Protein AF-A0A3Q8SUZ7-F1 (afdb_monomer_lite)

Radius of gyration: 33.64 Å; chains: 1; bounding box: 54×44×110 Å

Sequence (302 aa):
MNVSRQAVSKWESDQSIPDIEKIVDLSELFGVTTDYLLKNGTPSFNTNAKQDSEKREVELPKLTDDQINDYLSVTAKAAKFKSVGLTLGGIGLALFFAIMGFYEAIHYTIFPSTAIITTLITWAISVGFFIYGFLLTRDFYQIKRKQFTLTNEQLKQIQNKQKNFHDKNNKRIIAGVVLCILAIIPPLAVIALFTIPFFEVEALALFILLFSIALYQFAIYKLQKATYTTLIQEQRLLSKKDQQLFINISIIYWFIIFTCWFIIVTYLYSTWLYKLTLPIILFGFIIYLIFTWFYIQKKAQK

Organism: Lactobacillus helveticus (NCBI:txid1587)

Secondary structure (DSSP, 8-state):
----HHHHHHHHTTS----HHHHHHHHHHHT--HHHHHTTT------TT----S-----PPBPPHHHHHHHHHHHHHHHHHHHHHHHHHHHHHHHHHHHHHHHHHTT--S-HHHHHHHHHHHHHHHHHHHHHHHHHTSTTHHHHTT--B--HHHHHHHHHHHHHHHHHHHHHHHHHHHHHHHHTHHHHHHHHH-S-GGGHHHHHHHHHHHHHHHHHHHHHHHHHHHHHHHHTTPPPSS-HHHHHHHHHHHHHHHHHHHHHHHHHHHHS--HHHHHTHHHHHHHHHHHHHHHHHHHHHHHHT-

Structure (mmCIF, N/CA/C/O backbone):
data_AF-A0A3Q8SUZ7-F1
#
_entry.id   AF-A0A3Q8SUZ7-F1
#
loop_
_atom_site.group_PDB
_atom_site.id
_atom_site.type_symbol
_atom_site.label_atom_id
_atom_site.label_alt_id
_atom_site.label_comp_id
_atom_site.label_asym_id
_atom_site.label_entity_id
_atom_site.label_seq_id
_atom_site.pdbx_PDB_ins_code
_atom_site.Cartn_x
_atom_site.Cartn_y
_atom_site.Cartn_z
_atom_site.occupancy
_atom_site.B_iso_or_equiv
_atom_site.auth_seq_id
_atom_site.auth_comp_id
_atom_site.auth_asym_id
_atom_site.auth_atom_id
_atom_site.pdbx_PDB_model_num
ATOM 1 N N . MET A 1 1 ? 26.555 -14.279 70.409 1.00 62.84 1 MET A N 1
ATOM 2 C CA . MET A 1 1 ? 25.387 -14.762 71.180 1.00 62.84 1 MET A CA 1
ATOM 3 C C . MET A 1 1 ? 25.845 -15.639 72.343 1.00 62.84 1 MET A C 1
ATOM 5 O O . MET A 1 1 ? 26.230 -16.777 72.119 1.00 62.84 1 MET A O 1
ATOM 9 N N . ASN A 1 2 ? 25.884 -15.112 73.571 1.00 71.88 2 ASN A N 1
ATOM 10 C CA . ASN A 1 2 ? 26.338 -15.838 74.769 1.00 71.88 2 ASN A CA 1
ATOM 11 C C . ASN A 1 2 ? 25.236 -16.793 75.289 1.00 71.88 2 ASN A C 1
ATOM 13 O O . ASN A 1 2 ? 24.575 -16.499 76.281 1.00 71.88 2 ASN A O 1
ATOM 17 N N . VAL A 1 3 ? 24.967 -17.881 74.558 1.00 81.31 3 VAL A N 1
ATOM 18 C CA . VAL A 1 3 ? 23.890 -18.853 74.843 1.00 81.31 3 VAL A CA 1
ATOM 19 C C . VAL A 1 3 ? 24.456 -20.269 74.967 1.00 81.31 3 VAL A C 1
ATOM 21 O O . VAL A 1 3 ? 25.389 -20.637 74.252 1.00 81.31 3 VAL A O 1
ATOM 24 N N . SER A 1 4 ? 23.924 -21.078 75.890 1.00 85.81 4 SER A N 1
ATOM 25 C CA . SER A 1 4 ? 24.398 -22.453 76.090 1.00 85.81 4 SER A CA 1
ATOM 26 C C . SER A 1 4 ? 23.881 -23.384 74.987 1.00 85.81 4 SER A C 1
ATOM 28 O O . SER A 1 4 ? 22.774 -23.212 74.476 1.00 85.81 4 SER A O 1
ATOM 30 N N . ARG A 1 5 ? 24.649 -24.429 74.643 1.00 81.81 5 ARG A N 1
ATOM 31 C CA . ARG A 1 5 ? 24.232 -25.430 73.636 1.00 81.81 5 ARG A CA 1
ATOM 32 C C . ARG A 1 5 ? 22.911 -26.121 73.993 1.00 81.81 5 ARG A C 1
ATOM 34 O O . ARG A 1 5 ? 22.143 -26.477 73.109 1.00 81.81 5 ARG A O 1
ATOM 41 N N . GLN A 1 6 ? 22.637 -26.276 75.288 1.00 81.00 6 GLN A N 1
ATOM 42 C CA . GLN A 1 6 ? 21.380 -26.842 75.781 1.00 81.00 6 GLN A CA 1
ATOM 43 C C . GLN A 1 6 ? 20.180 -25.931 75.486 1.00 81.00 6 GLN A C 1
ATOM 45 O O . GLN A 1 6 ? 19.109 -26.441 75.182 1.00 81.00 6 GLN A O 1
ATOM 50 N N . ALA A 1 7 ? 20.346 -24.604 75.543 1.00 82.50 7 ALA A N 1
ATOM 51 C CA . ALA A 1 7 ? 19.285 -23.657 75.201 1.00 82.50 7 ALA A CA 1
ATOM 52 C C . ALA A 1 7 ? 18.963 -23.691 73.699 1.00 82.50 7 ALA A C 1
ATOM 54 O O . ALA A 1 7 ? 17.799 -23.784 73.329 1.00 82.50 7 ALA A O 1
ATOM 55 N N . VAL A 1 8 ? 19.992 -23.730 72.845 1.00 82.31 8 VAL A N 1
ATOM 56 C CA . VAL A 1 8 ? 19.815 -23.844 71.386 1.00 82.31 8 VAL A CA 1
ATOM 57 C C . VAL A 1 8 ? 19.110 -25.152 71.013 1.00 82.31 8 VAL A C 1
ATOM 59 O O . VAL A 1 8 ? 18.157 -25.129 70.246 1.00 82.31 8 VAL A O 1
ATOM 62 N N . SER A 1 9 ? 19.486 -26.277 71.631 1.00 85.31 9 SER A N 1
ATOM 63 C CA . SER A 1 9 ? 18.830 -27.570 71.380 1.00 85.31 9 SER A CA 1
ATOM 64 C C . SER A 1 9 ? 17.341 -27.574 71.766 1.00 85.31 9 SER A C 1
ATOM 66 O O . SER A 1 9 ? 16.532 -28.230 71.110 1.00 85.31 9 SER A O 1
ATOM 68 N N . LYS A 1 10 ? 16.946 -26.805 72.791 1.00 86.06 10 LYS A N 1
ATOM 69 C CA . LYS A 1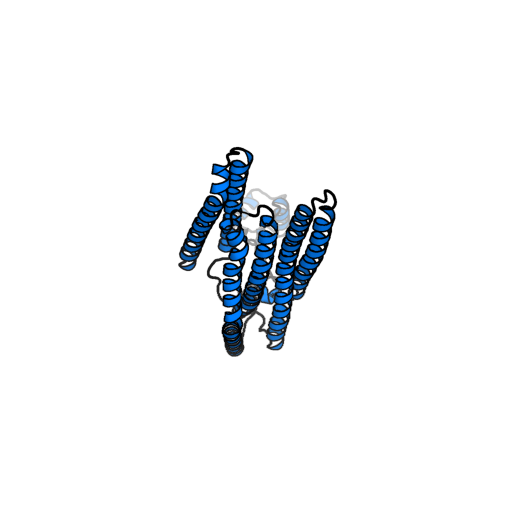 10 ? 15.530 -26.617 73.150 1.00 86.06 10 LYS A CA 1
ATOM 70 C C . LYS A 1 10 ? 14.775 -25.721 72.167 1.00 86.06 10 LYS A C 1
ATOM 72 O O . LYS A 1 10 ? 13.573 -25.905 72.013 1.00 86.06 10 LYS A O 1
ATOM 77 N N . TRP A 1 11 ? 15.452 -24.768 71.525 1.00 88.94 11 TRP A N 1
ATOM 78 C CA . TRP A 1 11 ? 14.868 -23.948 70.456 1.00 88.94 11 TRP A CA 1
ATOM 79 C C . TRP A 1 11 ? 14.671 -24.756 69.174 1.00 88.94 11 TRP A C 1
ATOM 81 O O . TRP A 1 11 ? 13.633 -24.646 68.541 1.00 88.94 11 TRP A O 1
ATOM 91 N N . GLU A 1 12 ? 15.625 -25.623 68.830 1.00 80.19 12 GLU A N 1
ATOM 92 C CA . GLU A 1 12 ? 15.527 -26.505 67.656 1.00 80.19 12 GLU A CA 1
ATOM 93 C C . GLU A 1 12 ? 14.447 -27.588 67.793 1.00 80.19 12 GLU A C 1
ATOM 95 O O . GLU A 1 12 ? 13.981 -28.124 66.793 1.00 80.19 12 GLU A O 1
ATOM 100 N N . SER A 1 13 ? 14.062 -27.931 69.025 1.00 83.19 13 SER A N 1
ATOM 101 C CA . SER A 1 13 ? 13.055 -28.958 69.324 1.00 83.19 13 SER A CA 1
ATOM 102 C C . SER A 1 13 ? 11.684 -28.388 69.709 1.00 83.19 13 SER A C 1
ATOM 104 O O . SER A 1 13 ? 10.862 -29.121 70.257 1.00 83.19 13 SER A O 1
ATOM 106 N N . ASP A 1 14 ? 11.447 -27.093 69.462 1.00 80.38 14 ASP A N 1
ATOM 107 C CA . ASP A 1 14 ? 10.214 -26.355 69.796 1.00 80.38 14 ASP A CA 1
ATOM 108 C C . ASP A 1 14 ? 9.803 -26.421 71.284 1.00 80.38 14 ASP A C 1
ATOM 110 O O . ASP A 1 14 ? 8.667 -26.128 71.657 1.00 80.38 14 ASP A O 1
ATOM 114 N N . GLN A 1 15 ? 10.729 -26.783 72.177 1.00 77.44 15 GLN A N 1
ATOM 115 C CA . GLN A 1 15 ? 10.464 -26.893 73.616 1.00 77.44 15 GLN A CA 1
ATOM 116 C C . GLN A 1 15 ? 10.494 -25.537 74.329 1.00 77.44 15 GLN A C 1
ATOM 118 O O . GLN A 1 15 ? 10.005 -25.409 75.452 1.00 77.44 15 GLN A O 1
ATOM 123 N N . SER A 1 16 ? 11.108 -24.526 73.714 1.00 83.56 16 SER A N 1
ATOM 124 C CA . SER A 1 16 ? 11.141 -23.152 74.219 1.00 83.56 16 SER A CA 1
ATOM 125 C C . SER A 1 16 ? 11.414 -22.170 73.084 1.00 83.56 16 SER A C 1
ATOM 127 O O . SER A 1 16 ? 12.027 -22.544 72.088 1.00 83.56 16 SER A O 1
ATOM 129 N N . ILE A 1 17 ? 11.002 -20.915 73.256 1.00 81.31 17 ILE A N 1
ATOM 130 C CA . ILE A 1 17 ? 11.200 -19.842 72.275 1.00 81.31 17 ILE A CA 1
ATOM 131 C C . ILE A 1 17 ? 12.310 -18.906 72.792 1.00 81.31 17 ILE A C 1
ATOM 133 O O . ILE A 1 17 ? 12.340 -18.638 73.996 1.00 81.31 17 ILE A O 1
ATOM 137 N N . PRO A 1 18 ? 13.236 -18.427 71.938 1.00 84.94 18 PRO A N 1
ATOM 138 C CA . PRO A 1 18 ? 14.248 -17.452 72.338 1.00 84.94 18 PRO A CA 1
ATOM 139 C C . PRO A 1 18 ? 13.628 -16.118 72.779 1.00 84.94 18 PRO A C 1
ATOM 141 O O . PRO A 1 18 ? 12.605 -15.696 72.244 1.00 84.94 18 PRO A O 1
ATOM 144 N N . ASP A 1 19 ? 14.292 -15.406 73.691 1.00 86.75 19 ASP A N 1
ATOM 145 C CA . ASP A 1 19 ? 13.901 -14.039 74.054 1.00 86.75 19 ASP A CA 1
ATOM 146 C C . ASP A 1 19 ? 14.081 -13.067 72.882 1.00 86.75 19 ASP A C 1
ATOM 148 O O . ASP A 1 19 ? 14.912 -13.284 71.998 1.00 86.75 19 ASP A O 1
ATOM 152 N N . ILE A 1 20 ? 13.354 -11.947 72.903 1.00 84.44 20 ILE A N 1
ATOM 153 C CA . ILE A 1 20 ? 13.301 -11.004 71.777 1.00 84.44 20 ILE A CA 1
ATOM 154 C C . ILE A 1 20 ? 14.681 -10.474 71.361 1.00 84.44 20 ILE A C 1
ATOM 156 O O . ILE A 1 20 ? 14.967 -10.391 70.169 1.00 84.44 20 ILE A O 1
ATOM 160 N N . GLU A 1 21 ? 15.575 -10.219 72.320 1.00 84.75 21 GLU A N 1
ATOM 161 C CA . GLU A 1 21 ? 16.964 -9.820 72.051 1.00 84.75 21 GLU A CA 1
ATOM 162 C C . GLU A 1 21 ? 17.732 -10.912 71.291 1.00 84.75 21 GLU A C 1
ATOM 164 O O . GLU A 1 21 ? 18.501 -10.621 70.380 1.00 84.75 21 GLU A O 1
ATOM 169 N N . LYS A 1 22 ? 17.482 -12.190 71.606 1.00 87.44 22 LYS A N 1
ATOM 170 C CA . LYS A 1 22 ? 18.104 -13.333 70.921 1.00 87.44 22 LYS A CA 1
ATOM 171 C C . LYS A 1 22 ? 17.519 -13.566 69.537 1.00 87.44 22 LYS A C 1
ATOM 173 O O . LYS A 1 22 ? 18.254 -13.984 68.650 1.00 87.44 22 LYS A O 1
ATOM 178 N N . ILE A 1 23 ? 16.241 -13.261 69.322 1.00 86.31 23 ILE A N 1
ATOM 179 C CA . ILE A 1 23 ? 15.622 -13.310 67.989 1.00 86.31 23 ILE A CA 1
ATOM 180 C C . ILE A 1 23 ? 16.236 -12.235 67.078 1.00 86.31 23 ILE A C 1
ATOM 182 O O . ILE A 1 23 ? 16.503 -12.508 65.907 1.00 86.31 23 ILE A O 1
ATOM 186 N N . VAL A 1 24 ? 16.520 -11.041 67.610 1.00 85.25 24 VAL A N 1
ATOM 187 C CA . VAL A 1 24 ? 17.231 -9.987 66.867 1.00 85.25 24 VAL A CA 1
ATOM 188 C C . VAL A 1 24 ? 18.666 -10.420 66.553 1.00 85.25 24 VAL A C 1
ATOM 190 O O . VAL A 1 24 ? 19.040 -10.407 65.379 1.00 85.25 24 VAL A O 1
ATOM 193 N N . ASP A 1 25 ? 19.419 -10.919 67.542 1.00 87.38 25 ASP A N 1
ATOM 194 C CA . ASP A 1 25 ? 20.784 -11.431 67.331 1.00 87.38 25 ASP A CA 1
ATOM 195 C C . ASP A 1 25 ? 20.830 -12.548 66.259 1.00 87.38 25 ASP A C 1
ATOM 197 O O . ASP A 1 25 ? 21.745 -12.605 65.433 1.00 87.38 25 ASP A O 1
ATOM 201 N N . LEU A 1 26 ? 19.840 -13.451 66.256 1.00 85.75 26 LEU A N 1
ATOM 202 C CA . LEU A 1 26 ? 19.703 -14.517 65.257 1.00 85.75 26 LEU A CA 1
ATOM 203 C C . LEU A 1 26 ? 19.401 -13.951 63.864 1.00 85.75 26 LEU A C 1
ATOM 205 O O . LEU A 1 26 ? 19.940 -14.446 62.874 1.00 85.75 26 LEU A O 1
ATOM 209 N N . SER A 1 27 ? 18.565 -12.913 63.775 1.00 85.50 27 SER A N 1
ATOM 210 C CA . SER A 1 27 ? 18.211 -12.278 62.500 1.00 85.50 27 SER A CA 1
ATOM 211 C C . SER A 1 27 ? 19.429 -11.634 61.831 1.00 85.50 27 SER A C 1
ATOM 213 O O . SER A 1 27 ? 19.644 -11.820 60.632 1.00 85.50 27 SER A O 1
ATOM 215 N N . GLU A 1 28 ? 20.297 -10.995 62.621 1.00 84.56 28 GLU A N 1
ATOM 216 C CA . GLU A 1 28 ? 21.556 -10.422 62.140 1.00 84.56 28 GLU A CA 1
ATOM 217 C C . GLU A 1 28 ? 22.584 -11.498 61.777 1.00 84.56 28 GLU A C 1
ATOM 219 O O . GLU A 1 28 ? 23.222 -11.397 60.729 1.00 84.56 28 GLU A O 1
ATOM 224 N N . LEU A 1 29 ? 22.715 -12.561 62.584 1.00 84.75 29 LEU A N 1
ATOM 225 C CA . LEU A 1 29 ? 23.665 -13.643 62.304 1.00 84.75 29 LEU A CA 1
ATOM 226 C C . LEU A 1 29 ? 23.349 -14.369 60.987 1.00 84.75 29 LEU A C 1
ATOM 228 O O . LEU A 1 29 ? 24.262 -14.69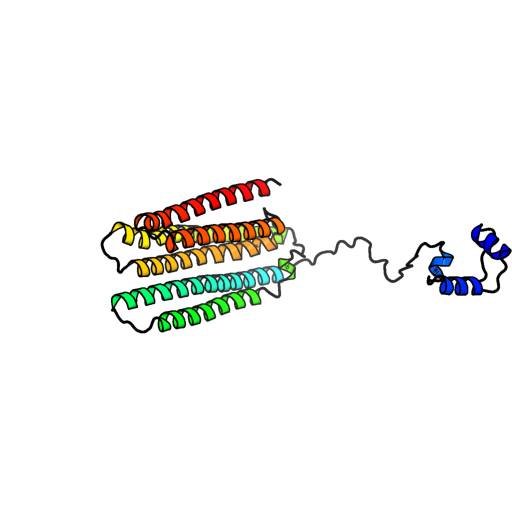3 60.229 1.00 84.75 29 LEU A O 1
ATOM 232 N N . PHE A 1 30 ? 22.070 -14.647 60.727 1.00 81.50 30 PHE A N 1
ATOM 233 C CA . PHE A 1 30 ? 21.632 -15.383 59.538 1.00 81.50 30 PHE A CA 1
ATOM 234 C C . PHE A 1 30 ? 21.279 -14.478 58.348 1.00 81.50 30 PHE A C 1
ATOM 236 O O . PHE A 1 30 ? 20.965 -14.989 57.273 1.00 81.50 30 PHE A O 1
ATOM 243 N N . GLY A 1 31 ? 21.339 -13.152 58.509 1.00 78.44 31 GLY A N 1
ATOM 244 C CA . GLY A 1 31 ? 21.043 -12.187 57.446 1.00 78.44 31 GLY A CA 1
ATOM 245 C C . GLY A 1 31 ? 19.586 -12.216 56.967 1.00 78.44 31 GLY A C 1
ATOM 246 O O . GLY A 1 31 ? 19.317 -11.952 55.795 1.00 78.44 31 GLY A O 1
ATOM 247 N N . VAL A 1 32 ? 18.646 -12.563 57.849 1.00 81.31 32 VAL A N 1
ATOM 248 C CA . VAL A 1 32 ? 17.204 -12.662 57.558 1.00 81.31 32 VAL A CA 1
ATOM 249 C C . VAL A 1 32 ? 16.418 -11.655 58.395 1.00 81.31 32 VAL A C 1
ATOM 251 O O . VAL A 1 32 ? 16.908 -11.155 59.400 1.00 81.31 32 VAL A O 1
ATOM 254 N N . THR A 1 33 ? 15.181 -11.334 58.009 1.00 83.38 33 THR A N 1
ATOM 255 C CA . THR A 1 33 ? 14.341 -10.429 58.808 1.00 83.38 33 THR A CA 1
ATOM 256 C C . THR A 1 33 ? 13.813 -11.127 60.063 1.00 83.38 33 THR A C 1
ATOM 258 O O . THR A 1 33 ? 13.542 -12.326 60.062 1.00 83.38 33 THR A O 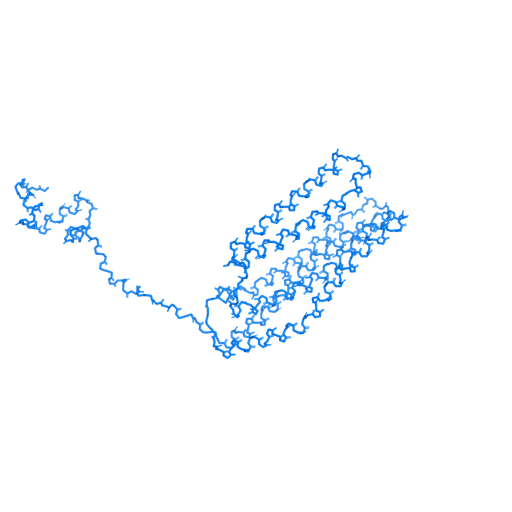1
ATOM 261 N N . THR A 1 34 ? 13.592 -10.381 61.145 1.00 82.44 34 THR A N 1
ATOM 262 C CA . THR A 1 34 ? 13.009 -10.920 62.388 1.00 82.44 34 THR A CA 1
ATOM 263 C C . THR A 1 34 ? 11.629 -11.555 62.146 1.00 82.44 34 THR A C 1
ATOM 265 O O . THR A 1 34 ? 11.303 -12.577 62.744 1.00 82.44 34 THR A O 1
ATOM 268 N N . ASP A 1 35 ? 10.845 -11.007 61.205 1.00 80.06 35 ASP A N 1
ATOM 269 C CA . ASP A 1 35 ? 9.546 -11.561 60.782 1.00 80.06 35 ASP A CA 1
ATOM 270 C C . ASP A 1 35 ? 9.674 -12.964 60.167 1.00 80.06 35 ASP A C 1
ATOM 272 O O . ASP A 1 35 ? 8.823 -13.819 60.398 1.00 80.06 35 ASP A O 1
ATOM 276 N N . TYR A 1 36 ? 10.765 -13.225 59.439 1.00 81.12 36 TYR A N 1
ATOM 277 C CA . TYR A 1 36 ? 11.057 -14.539 58.867 1.00 81.12 36 TYR A CA 1
ATOM 278 C C . TYR A 1 36 ? 11.316 -15.585 59.959 1.00 81.12 36 TYR A C 1
ATOM 280 O O . TYR A 1 36 ? 10.819 -16.706 59.863 1.00 81.12 36 TYR A O 1
ATOM 288 N N . LEU A 1 37 ? 12.042 -15.219 61.023 1.00 81.75 37 LEU A N 1
ATOM 289 C CA . LEU A 1 37 ? 12.301 -16.115 62.157 1.00 81.75 37 LEU A CA 1
ATOM 290 C C . LEU A 1 37 ? 11.032 -16.407 62.965 1.00 81.75 37 LEU A C 1
ATOM 292 O O . LEU A 1 37 ? 10.786 -17.551 63.329 1.00 81.75 37 LEU A O 1
ATOM 296 N N . LEU A 1 38 ? 10.199 -15.391 63.198 1.00 80.94 38 LEU A N 1
ATOM 297 C CA . LEU A 1 38 ? 8.958 -15.518 63.972 1.00 80.94 38 LEU A CA 1
ATOM 298 C C . LEU A 1 38 ? 7.856 -16.305 63.249 1.00 80.94 38 LEU A C 1
ATOM 300 O O . LEU A 1 38 ? 6.899 -16.746 63.882 1.00 80.94 38 LEU A O 1
ATOM 304 N N . LYS A 1 39 ? 7.968 -16.470 61.927 1.00 73.94 39 LYS A N 1
ATOM 305 C CA . LYS A 1 39 ? 6.977 -17.154 61.081 1.00 73.94 39 LYS A CA 1
ATOM 306 C C . LYS A 1 39 ? 7.522 -18.442 60.473 1.00 73.94 39 LYS A C 1
ATOM 308 O O . LYS A 1 39 ? 7.112 -18.835 59.380 1.00 73.94 39 LYS A O 1
ATOM 313 N N . ASN A 1 40 ? 8.448 -19.099 61.176 1.00 67.00 40 ASN A N 1
ATOM 314 C CA . ASN A 1 40 ? 9.037 -20.393 60.812 1.00 67.00 40 ASN A CA 1
ATOM 315 C C . ASN A 1 40 ? 9.590 -20.430 59.376 1.00 67.00 40 ASN A C 1
ATOM 317 O O . ASN A 1 40 ? 9.400 -21.398 58.643 1.00 67.00 40 ASN A O 1
ATOM 321 N N . GLY A 1 41 ? 10.231 -19.345 58.936 1.00 60.91 41 GLY A N 1
ATOM 322 C CA . GLY A 1 41 ? 10.802 -19.236 57.595 1.00 60.91 41 GLY A CA 1
ATOM 323 C C . GLY A 1 41 ? 9.782 -19.043 56.470 1.00 60.91 41 GLY A C 1
ATOM 324 O O . GLY A 1 41 ? 10.142 -19.114 55.296 1.00 60.91 41 GLY A O 1
ATOM 325 N N . THR A 1 42 ? 8.513 -18.772 56.790 1.00 54.28 42 THR A N 1
ATOM 326 C CA . THR A 1 42 ? 7.535 -18.329 55.791 1.00 54.28 42 THR A CA 1
ATOM 327 C C . THR A 1 42 ? 7.578 -16.801 55.692 1.00 54.28 42 THR A C 1
ATOM 329 O O . THR A 1 42 ? 7.224 -16.109 56.649 1.00 54.28 42 THR A O 1
ATOM 332 N N . PRO A 1 43 ? 8.040 -16.219 54.567 1.00 50.06 43 PRO A N 1
ATOM 333 C CA . PRO A 1 43 ? 8.045 -14.775 54.404 1.00 50.06 43 PRO A CA 1
ATOM 334 C C . PRO A 1 43 ? 6.601 -14.293 54.285 1.00 50.06 43 PRO A C 1
ATOM 336 O O . PRO A 1 43 ? 5.995 -14.352 53.215 1.00 50.06 43 PRO A O 1
ATOM 339 N N . SER A 1 44 ? 6.031 -13.794 55.379 1.00 48.97 44 SER A N 1
ATOM 340 C CA . SER A 1 44 ? 4.779 -13.063 55.286 1.00 48.97 44 SER A CA 1
ATOM 341 C C . SER A 1 44 ? 5.089 -11.624 54.891 1.00 48.97 44 SER A C 1
ATOM 343 O O . SER A 1 44 ? 5.371 -10.743 55.700 1.00 48.97 44 SER A O 1
ATOM 345 N N . PHE A 1 45 ? 5.002 -11.346 53.600 1.00 44.22 45 PHE A N 1
ATOM 346 C CA . PHE A 1 45 ? 4.668 -9.992 53.201 1.00 44.22 45 PHE A CA 1
ATOM 347 C C . PHE A 1 45 ? 3.207 -9.762 53.597 1.00 44.22 45 PHE A C 1
ATOM 349 O O . PHE A 1 45 ? 2.299 -9.962 52.788 1.00 44.22 45 PHE A O 1
ATOM 356 N N . ASN A 1 46 ? 2.972 -9.342 54.846 1.00 41.59 46 ASN A N 1
ATOM 357 C CA . ASN A 1 46 ? 1.734 -8.661 55.211 1.00 41.59 46 ASN A CA 1
ATOM 358 C C . ASN A 1 46 ? 1.716 -7.345 54.447 1.00 41.59 46 ASN A C 1
ATOM 360 O O . ASN A 1 46 ? 2.185 -6.296 54.887 1.00 41.59 46 ASN A O 1
ATOM 364 N N . THR A 1 47 ? 1.232 -7.452 53.221 1.00 37.19 47 THR A N 1
ATOM 365 C CA . THR A 1 47 ? 1.153 -6.344 52.311 1.00 37.19 47 THR A CA 1
ATOM 366 C C . THR A 1 47 ? -0.152 -5.621 52.590 1.00 37.19 47 THR A C 1
ATOM 368 O O . THR A 1 47 ? -1.116 -5.755 51.848 1.00 37.19 47 THR A O 1
ATOM 371 N N . ASN A 1 48 ? -0.125 -4.720 53.570 1.00 40.75 48 ASN A N 1
ATOM 372 C CA . ASN A 1 48 ? -1.059 -3.587 53.600 1.00 40.75 48 ASN A CA 1
ATOM 373 C C . ASN A 1 48 ? -0.765 -2.565 52.470 1.00 40.75 48 ASN A C 1
ATOM 375 O O . ASN A 1 48 ? -1.218 -1.431 52.504 1.00 40.75 48 ASN A O 1
ATOM 379 N N . ALA A 1 49 ? -0.023 -2.990 51.439 1.00 42.59 49 ALA A N 1
ATOM 380 C CA . ALA A 1 49 ? 0.146 -2.340 50.141 1.00 42.59 49 ALA A CA 1
ATOM 381 C C . ALA A 1 49 ? -0.134 -3.288 48.941 1.00 42.59 49 ALA A C 1
ATOM 383 O O . ALA A 1 49 ? 0.187 -2.941 47.808 1.00 42.59 49 ALA A O 1
ATOM 384 N N . LYS A 1 50 ? -0.688 -4.496 49.162 1.00 40.91 50 LYS A N 1
ATOM 385 C CA . LYS A 1 50 ? -1.128 -5.446 48.116 1.00 40.91 50 LYS A CA 1
ATOM 386 C C . LYS A 1 50 ? -2.253 -6.337 48.658 1.00 40.91 50 LYS A C 1
ATOM 388 O O . LYS A 1 50 ? -2.116 -7.549 48.767 1.00 40.91 50 LYS A O 1
ATOM 393 N N . GLN A 1 51 ? -3.389 -5.720 48.940 1.00 35.75 51 GLN A N 1
ATOM 394 C CA . GLN A 1 51 ? -4.689 -6.347 48.713 1.00 35.75 51 GLN A CA 1
ATOM 395 C C . GLN A 1 51 ? -5.403 -5.515 47.652 1.00 35.75 51 GLN A C 1
ATOM 397 O O . GLN A 1 51 ? -6.312 -4.752 47.930 1.00 35.75 51 GLN A O 1
ATOM 402 N N . ASP A 1 52 ? -4.890 -5.594 46.426 1.00 36.72 52 ASP A N 1
ATOM 403 C CA . ASP A 1 52 ? -5.555 -5.033 45.244 1.00 36.72 52 ASP A CA 1
ATOM 404 C C . ASP A 1 52 ? -5.298 -5.915 44.002 1.00 36.72 52 ASP A C 1
ATOM 406 O O . ASP A 1 52 ? -5.334 -5.476 42.849 1.00 36.72 52 ASP A O 1
ATOM 410 N N . SER A 1 53 ? -4.997 -7.189 44.275 1.00 39.66 53 SER A N 1
ATOM 411 C CA . SER A 1 53 ? -4.808 -8.273 43.315 1.00 39.66 53 SER A CA 1
ATOM 412 C C . SER A 1 53 ? -5.809 -9.398 43.583 1.00 39.66 53 SER A C 1
ATOM 414 O O . SER A 1 53 ? -5.465 -10.577 43.551 1.00 39.66 53 SER A O 1
ATOM 416 N N . GLU A 1 54 ? -7.065 -9.037 43.834 1.00 40.00 54 GLU A N 1
ATOM 417 C CA . GLU A 1 54 ? -8.134 -9.766 43.161 1.00 40.00 54 GLU A CA 1
ATOM 418 C C . GLU A 1 54 ? -7.994 -9.501 41.660 1.00 40.00 54 GLU A C 1
ATOM 420 O O . GLU A 1 54 ? -7.478 -8.461 41.239 1.00 40.00 54 GLU A O 1
ATOM 425 N N . LYS A 1 55 ? -8.435 -10.450 40.838 1.00 41.28 55 LYS A N 1
ATOM 426 C CA . LYS A 1 55 ? -8.683 -10.232 39.415 1.00 41.28 55 LYS A CA 1
ATOM 427 C C . LYS A 1 55 ? -9.670 -9.068 39.263 1.00 41.28 55 LYS A C 1
ATOM 429 O O . LYS A 1 55 ? -10.859 -9.288 39.077 1.00 41.28 55 LYS A O 1
ATOM 434 N N . ARG A 1 56 ? -9.187 -7.827 39.303 1.00 39.12 56 ARG A N 1
ATOM 435 C CA . ARG A 1 56 ? -9.858 -6.728 38.631 1.00 39.12 56 ARG A CA 1
ATOM 436 C C . ARG A 1 56 ? -9.786 -7.097 37.161 1.00 39.12 56 ARG A C 1
ATOM 438 O O . ARG A 1 56 ? -8.739 -6.949 36.530 1.00 39.12 56 ARG A O 1
ATOM 445 N N . GLU A 1 57 ? -10.874 -7.659 36.633 1.00 46.22 57 GLU A N 1
ATOM 446 C CA . GLU A 1 57 ? -11.213 -7.404 35.240 1.00 46.22 57 GLU A CA 1
ATOM 447 C C . GLU A 1 57 ? -11.044 -5.899 35.079 1.00 46.22 57 GLU A C 1
ATOM 449 O O . GLU A 1 57 ? -11.774 -5.111 35.674 1.00 46.22 57 GLU A O 1
ATOM 454 N N . VAL A 1 58 ? -9.965 -5.494 34.412 1.00 53.06 58 VAL A N 1
ATOM 455 C CA . VAL A 1 58 ? -9.764 -4.096 34.070 1.00 53.06 58 VAL A CA 1
ATOM 456 C C . VAL A 1 58 ? -10.927 -3.787 33.145 1.00 53.06 58 VAL A C 1
ATOM 458 O O . VAL A 1 58 ? -10.879 -4.171 31.975 1.00 53.06 58 VAL A O 1
ATOM 461 N N . GLU A 1 59 ? -11.998 -3.193 33.681 1.00 59.22 59 GLU A N 1
ATOM 462 C CA . GLU A 1 59 ? -13.121 -2.721 32.884 1.00 59.22 59 GLU A CA 1
ATOM 463 C C . GLU A 1 59 ? -12.536 -1.774 31.844 1.00 59.22 59 GLU A C 1
ATOM 465 O O . GLU A 1 59 ? -12.075 -0.669 32.138 1.00 59.22 59 GLU A O 1
ATOM 470 N N . LEU A 1 60 ? -12.439 -2.276 30.617 1.00 75.44 60 LEU A N 1
ATOM 471 C CA . LEU A 1 60 ? -11.841 -1.529 29.531 1.00 75.44 60 LEU A CA 1
ATOM 472 C C . LEU A 1 60 ? -12.707 -0.293 29.279 1.00 75.44 60 LEU A C 1
ATOM 474 O O . LEU A 1 60 ? -13.936 -0.423 29.227 1.00 75.44 60 LEU A O 1
ATOM 478 N N . PRO A 1 61 ? -12.093 0.882 29.057 1.00 81.31 61 PRO A N 1
ATOM 479 C CA . PRO A 1 61 ? -12.843 2.109 28.849 1.00 81.31 61 PRO A CA 1
ATOM 480 C C . PRO A 1 61 ? -13.821 1.935 27.681 1.00 81.31 61 PRO A C 1
ATOM 482 O O . PRO A 1 61 ? -13.451 1.448 26.604 1.00 81.31 61 PRO A O 1
ATOM 485 N N . LYS A 1 62 ? -15.083 2.308 27.909 1.00 83.25 62 LYS A N 1
ATOM 486 C CA . LYS A 1 62 ? -16.102 2.377 26.856 1.00 83.25 62 LYS A CA 1
ATOM 487 C C . LYS A 1 62 ? -15.790 3.571 25.964 1.00 83.25 62 LYS A C 1
ATOM 489 O O . LYS A 1 62 ? -15.571 4.670 26.467 1.00 83.25 62 LYS A O 1
ATOM 494 N N . LEU A 1 63 ? -15.766 3.358 24.651 1.00 87.00 63 LEU A N 1
ATOM 495 C CA . LEU A 1 63 ? -15.564 4.452 23.701 1.00 87.00 63 LEU A CA 1
ATOM 496 C C . LEU A 1 63 ? -16.851 5.259 23.520 1.00 87.00 63 LEU A C 1
ATOM 498 O O . LEU A 1 63 ? -17.917 4.694 23.266 1.00 87.00 63 LEU A O 1
ATOM 502 N N . THR A 1 64 ? -16.729 6.583 23.568 1.00 90.12 64 THR A N 1
ATOM 503 C CA . THR A 1 64 ? -17.810 7.502 23.184 1.00 90.12 64 THR A CA 1
ATOM 504 C C . THR A 1 64 ? -17.960 7.536 21.660 1.00 90.12 64 THR A C 1
ATOM 506 O O . THR A 1 64 ? -16.979 7.371 20.928 1.00 90.12 64 THR A O 1
ATOM 509 N N . ASP A 1 65 ? -19.167 7.808 21.159 1.00 90.81 65 ASP A N 1
ATOM 510 C CA . ASP A 1 65 ? -19.431 7.941 19.716 1.00 90.81 65 ASP A CA 1
ATOM 511 C C . ASP A 1 65 ? -18.537 8.992 19.042 1.00 90.81 65 ASP A C 1
ATOM 513 O O . ASP A 1 65 ? -18.065 8.780 17.919 1.00 90.81 65 ASP A O 1
ATOM 517 N N . ASP A 1 66 ? -18.220 10.076 19.750 1.00 90.75 66 ASP A N 1
ATOM 518 C CA . ASP A 1 66 ? -17.296 11.111 19.281 1.00 90.75 66 ASP A CA 1
ATOM 519 C C . ASP A 1 66 ? -15.882 10.563 19.067 1.00 90.75 66 ASP A C 1
ATOM 521 O O . ASP A 1 66 ? -15.285 10.798 18.019 1.00 90.75 66 ASP A O 1
ATOM 525 N N . GLN A 1 67 ? -15.369 9.748 19.994 1.00 90.69 67 GLN A N 1
ATOM 526 C CA . GLN A 1 67 ? -14.044 9.129 19.868 1.00 90.69 67 GLN A CA 1
ATOM 527 C C . GLN A 1 67 ? -13.987 8.138 18.698 1.00 90.69 67 GLN A C 1
ATOM 529 O O . GLN A 1 67 ? -12.972 8.043 18.004 1.00 90.69 67 GLN A O 1
ATOM 534 N N . ILE A 1 68 ? -15.079 7.405 18.453 1.00 92.06 68 ILE A N 1
ATOM 535 C CA . ILE A 1 68 ? -15.193 6.475 17.322 1.00 92.06 68 ILE A CA 1
ATOM 536 C C . ILE A 1 68 ? -15.180 7.249 16.001 1.00 92.06 68 ILE A C 1
ATOM 538 O O . ILE A 1 68 ? -14.441 6.893 15.079 1.00 92.06 68 ILE A O 1
ATOM 542 N N . ASN A 1 69 ? -15.994 8.300 15.891 1.00 93.56 69 ASN A N 1
ATOM 543 C CA . ASN A 1 69 ? -16.081 9.108 14.677 1.00 93.56 69 ASN A CA 1
ATOM 544 C C . ASN A 1 69 ? -14.780 9.880 14.412 1.00 93.56 69 ASN A C 1
ATOM 546 O O . ASN A 1 69 ? -14.325 9.918 13.264 1.00 93.56 69 ASN A O 1
ATOM 550 N N . ASP A 1 70 ? -14.143 10.413 15.454 1.00 93.94 70 ASP A N 1
ATOM 551 C CA . ASP A 1 70 ? -12.841 11.070 15.359 1.00 93.94 70 ASP A CA 1
ATOM 552 C C . ASP A 1 70 ? -11.775 10.088 14.851 1.00 93.94 70 ASP A C 1
ATOM 554 O O . ASP A 1 70 ? -11.155 10.317 13.807 1.00 93.94 70 ASP A O 1
ATOM 558 N N . TYR A 1 71 ? -11.677 8.901 15.462 1.00 93.38 71 TYR A N 1
ATOM 559 C CA . TYR A 1 71 ? -10.782 7.838 15.000 1.00 93.38 71 TYR A CA 1
ATOM 560 C C . TYR A 1 71 ? -11.027 7.447 13.534 1.00 93.38 71 TYR A C 1
ATOM 562 O O . TYR A 1 71 ? -10.076 7.334 12.750 1.00 93.38 71 TYR A O 1
ATOM 570 N N . LEU A 1 72 ? -12.287 7.253 13.128 1.00 93.56 72 LEU A N 1
ATOM 571 C CA . LEU A 1 72 ? -12.645 6.922 11.744 1.00 93.56 72 LEU A CA 1
ATOM 572 C C . LEU A 1 72 ? -12.201 8.021 10.766 1.00 93.56 72 LEU A C 1
ATOM 574 O O . LEU A 1 72 ? -11.642 7.715 9.709 1.00 93.56 72 LEU A O 1
ATOM 578 N N . SER A 1 73 ? -12.412 9.291 11.111 1.00 94.06 73 SER A N 1
ATOM 579 C CA . SER A 1 73 ? -12.077 10.424 10.244 1.00 94.06 73 SER A CA 1
ATOM 580 C C . SER A 1 73 ? -10.560 10.639 10.123 1.00 94.06 73 SER A C 1
ATOM 582 O O . SER A 1 73 ? -10.031 10.753 9.009 1.00 94.06 73 SER A O 1
ATOM 584 N N . VAL A 1 74 ? -9.832 10.592 11.245 1.00 94.88 74 VAL A N 1
ATOM 585 C CA . VAL A 1 74 ? -8.380 10.795 11.289 1.00 94.88 74 VAL A CA 1
ATOM 586 C C . VAL A 1 74 ? -7.654 9.645 10.605 1.00 94.88 74 VAL A C 1
ATOM 588 O O . VAL A 1 74 ? -6.745 9.872 9.802 1.00 94.88 74 VAL A O 1
ATOM 591 N N . THR A 1 75 ? -8.071 8.398 10.840 1.00 92.94 75 THR A N 1
ATOM 592 C CA . THR A 1 75 ? -7.465 7.246 10.156 1.00 92.94 75 THR A CA 1
ATOM 593 C C . THR A 1 75 ? -7.786 7.214 8.666 1.00 92.94 75 THR A C 1
ATOM 595 O O . THR A 1 75 ? -6.920 6.830 7.880 1.00 92.94 75 THR A O 1
ATOM 598 N N . ALA A 1 76 ? -8.968 7.672 8.240 1.00 93.56 76 ALA A N 1
ATOM 599 C CA . ALA A 1 76 ? -9.281 7.822 6.823 1.00 93.56 76 ALA A CA 1
ATOM 600 C C . ALA A 1 76 ? -8.388 8.878 6.150 1.00 93.56 76 ALA A C 1
ATOM 602 O O . ALA A 1 76 ? -7.890 8.645 5.045 1.00 93.56 76 ALA A O 1
ATOM 603 N N . LYS A 1 77 ? -8.137 10.011 6.817 1.00 95.00 77 LYS A N 1
ATOM 604 C CA . LYS A 1 77 ? -7.199 11.046 6.352 1.00 95.00 77 LYS A CA 1
ATOM 605 C C . LYS A 1 77 ? -5.765 10.511 6.297 1.00 95.00 77 LYS A C 1
ATOM 607 O O . LYS A 1 77 ? -5.093 10.643 5.277 1.00 95.00 77 LYS A O 1
ATOM 612 N N . ALA A 1 78 ? -5.325 9.820 7.344 1.00 95.25 78 ALA A N 1
ATOM 613 C CA . ALA A 1 78 ? -4.020 9.171 7.396 1.00 95.25 78 ALA A CA 1
ATOM 614 C C . ALA A 1 78 ? -3.836 8.109 6.302 1.00 95.25 78 ALA A C 1
ATOM 616 O O . ALA A 1 78 ? -2.762 8.017 5.711 1.00 95.25 78 ALA A O 1
ATOM 617 N N . ALA A 1 79 ? -4.874 7.323 6.004 1.00 94.62 79 ALA A N 1
ATOM 618 C CA . ALA A 1 79 ? -4.850 6.329 4.937 1.00 94.62 79 ALA A CA 1
ATOM 619 C C . ALA A 1 79 ? -4.607 6.973 3.567 1.00 94.62 79 ALA A C 1
ATOM 621 O O . ALA A 1 79 ? -3.803 6.456 2.789 1.00 94.62 79 ALA A O 1
ATOM 622 N N . LYS A 1 80 ? -5.240 8.125 3.293 1.00 95.50 80 LYS A N 1
ATOM 623 C CA . LYS A 1 80 ? -4.989 8.898 2.069 1.00 95.50 80 LYS A CA 1
ATOM 624 C C . LYS A 1 80 ? -3.528 9.326 1.985 1.00 95.50 80 LYS A C 1
ATOM 626 O O . LYS A 1 80 ? -2.886 9.014 0.993 1.00 95.50 80 LYS A O 1
ATOM 631 N N . PHE A 1 81 ? -2.983 9.953 3.028 1.00 96.25 81 PHE A N 1
ATOM 632 C CA . PHE A 1 81 ? -1.588 10.411 3.020 1.00 96.25 81 PHE A CA 1
ATOM 633 C C . PHE A 1 81 ? -0.576 9.272 2.875 1.00 96.25 81 PHE A C 1
ATOM 635 O O . PHE A 1 81 ? 0.328 9.365 2.050 1.00 96.25 81 PHE A O 1
ATOM 642 N N . LYS A 1 82 ? -0.770 8.154 3.585 1.00 94.50 82 LYS A N 1
ATOM 643 C CA . LYS A 1 82 ? 0.081 6.961 3.430 1.00 94.50 82 LYS A CA 1
ATOM 644 C C . LYS A 1 82 ? 0.030 6.389 2.013 1.00 94.50 82 LYS A C 1
ATOM 646 O O . LYS A 1 82 ? 1.059 5.984 1.485 1.00 94.50 82 LYS A O 1
ATOM 651 N N . SER A 1 83 ? -1.154 6.366 1.401 1.00 94.56 83 SER A N 1
ATOM 652 C CA . SER A 1 83 ? -1.329 5.845 0.039 1.00 94.56 83 SER A CA 1
ATOM 653 C C . SER A 1 83 ? -0.750 6.792 -1.011 1.00 94.56 83 SER A C 1
ATOM 655 O O . SER A 1 83 ? -0.126 6.326 -1.954 1.00 94.56 83 SER A O 1
ATOM 657 N N . VAL A 1 84 ? -0.904 8.107 -0.824 1.00 96.50 84 VAL A N 1
ATOM 658 C CA . VAL A 1 84 ? -0.288 9.138 -1.676 1.00 96.50 84 VAL A CA 1
ATOM 659 C C . VAL A 1 84 ? 1.240 9.062 -1.601 1.00 96.50 84 VAL A C 1
ATOM 661 O O . VAL A 1 84 ? 1.897 9.073 -2.639 1.00 96.50 84 VAL A O 1
ATOM 664 N N . GLY A 1 85 ? 1.807 8.898 -0.401 1.00 95.38 85 GLY A N 1
ATOM 665 C CA . GLY A 1 85 ? 3.241 8.646 -0.233 1.00 95.38 85 GLY A CA 1
ATOM 666 C C . GLY A 1 85 ? 3.694 7.423 -1.035 1.00 95.38 85 GLY A C 1
ATOM 667 O O . GLY A 1 85 ? 4.550 7.537 -1.907 1.00 95.38 85 GLY A O 1
ATOM 668 N N . LEU A 1 86 ? 3.036 6.272 -0.849 1.00 93.75 86 LEU A N 1
ATOM 669 C CA . LEU A 1 86 ? 3.347 5.051 -1.606 1.00 93.75 86 LEU A CA 1
ATOM 670 C C . LEU A 1 86 ? 3.344 5.279 -3.130 1.00 93.75 86 LEU A C 1
ATOM 672 O O . LEU A 1 86 ? 4.265 4.841 -3.816 1.00 93.75 86 LEU A O 1
ATOM 676 N N . THR A 1 87 ? 2.347 5.995 -3.658 1.00 95.69 87 THR A N 1
ATOM 677 C CA . THR A 1 87 ? 2.265 6.288 -5.097 1.00 95.69 87 THR A CA 1
ATOM 678 C C . THR A 1 87 ? 3.343 7.232 -5.588 1.00 95.69 87 THR A C 1
ATOM 680 O O . THR A 1 87 ? 3.904 6.996 -6.650 1.00 95.69 87 THR A O 1
ATOM 683 N N . LEU A 1 88 ? 3.650 8.286 -4.828 1.00 96.12 88 LEU A N 1
ATOM 684 C CA . LEU A 1 88 ? 4.676 9.262 -5.194 1.00 96.12 88 LEU A CA 1
ATOM 685 C C . LEU A 1 88 ? 6.053 8.604 -5.258 1.00 96.12 88 LEU A C 1
ATOM 687 O O . LEU A 1 88 ? 6.826 8.913 -6.156 1.00 96.12 88 LEU A O 1
ATOM 691 N N . GLY A 1 89 ? 6.340 7.660 -4.355 1.00 95.00 89 GLY A N 1
ATOM 692 C CA . GLY A 1 89 ? 7.581 6.882 -4.409 1.00 95.00 89 GLY A CA 1
ATOM 693 C C . GLY A 1 89 ? 7.726 6.113 -5.726 1.00 95.00 89 GLY A C 1
ATOM 694 O O . GLY A 1 89 ? 8.774 6.180 -6.370 1.00 95.00 89 GLY A O 1
ATOM 695 N N . GLY A 1 90 ? 6.654 5.442 -6.157 1.00 95.19 90 GLY A N 1
ATOM 696 C CA . GLY A 1 90 ? 6.624 4.719 -7.427 1.00 95.19 90 GLY A CA 1
ATOM 697 C C . GLY A 1 90 ? 6.643 5.632 -8.660 1.00 95.19 90 GLY A C 1
ATOM 698 O O . GLY A 1 90 ? 7.367 5.352 -9.609 1.00 95.19 90 GLY A O 1
ATOM 699 N N . ILE A 1 91 ? 5.947 6.774 -8.624 1.00 96.06 91 ILE A N 1
ATOM 700 C CA . ILE A 1 91 ? 6.018 7.802 -9.678 1.00 96.06 91 ILE A CA 1
ATOM 701 C C . ILE A 1 91 ? 7.439 8.363 -9.795 1.00 96.06 91 ILE A C 1
ATOM 703 O O . ILE A 1 91 ? 7.928 8.528 -10.905 1.00 96.06 91 ILE A O 1
ATOM 707 N N . GLY A 1 92 ? 8.128 8.603 -8.676 1.00 95.81 92 GLY A N 1
ATOM 708 C CA . GLY A 1 92 ? 9.531 9.021 -8.686 1.00 95.81 92 GLY A CA 1
ATOM 709 C C . GLY A 1 92 ? 10.431 8.013 -9.403 1.00 95.81 92 GLY A C 1
ATOM 710 O O . GLY A 1 92 ? 11.266 8.405 -10.210 1.00 95.81 92 GLY A O 1
ATOM 711 N N . LEU A 1 93 ? 10.207 6.713 -9.181 1.00 95.19 93 LEU A N 1
ATOM 712 C CA . LEU A 1 93 ? 10.935 5.658 -9.887 1.00 95.19 93 LEU A CA 1
ATOM 713 C C . LEU A 1 93 ? 10.572 5.596 -11.381 1.00 95.19 93 LEU A C 1
ATOM 715 O O . LEU A 1 93 ? 11.451 5.408 -12.214 1.00 95.19 93 LEU A O 1
ATOM 719 N N . ALA A 1 94 ? 9.302 5.792 -11.741 1.00 95.69 94 ALA A N 1
ATOM 720 C CA . ALA A 1 94 ? 8.893 5.879 -13.143 1.00 95.69 94 ALA A CA 1
ATOM 721 C C . ALA A 1 94 ? 9.547 7.076 -13.855 1.00 95.69 94 ALA A C 1
ATOM 723 O O . ALA A 1 94 ? 10.034 6.932 -14.972 1.00 95.69 94 ALA A O 1
ATOM 724 N N . LEU A 1 95 ? 9.609 8.239 -13.195 1.00 94.44 95 LEU A N 1
ATOM 725 C CA . LEU A 1 95 ? 10.274 9.434 -13.719 1.00 94.44 95 LEU A CA 1
ATOM 726 C C . LEU A 1 95 ? 11.770 9.205 -13.938 1.00 94.44 95 LEU A C 1
ATOM 728 O O . LEU A 1 95 ? 12.292 9.646 -14.956 1.00 94.44 95 LEU A O 1
ATOM 732 N N . PHE A 1 96 ? 12.444 8.489 -13.032 1.00 93.62 96 PHE A N 1
ATOM 733 C CA . PHE A 1 96 ? 13.846 8.108 -13.215 1.00 93.62 96 PHE A CA 1
ATOM 734 C C . PHE A 1 96 ? 14.061 7.390 -14.551 1.00 93.62 96 PHE A C 1
ATOM 736 O O . PHE A 1 96 ? 14.863 7.838 -15.366 1.00 93.62 96 PHE A O 1
ATOM 743 N N . PHE A 1 97 ? 13.310 6.312 -14.795 1.00 92.00 97 PHE A N 1
ATOM 744 C CA . PHE A 1 97 ? 13.437 5.533 -16.026 1.00 92.00 97 PHE A CA 1
ATOM 745 C C . PHE A 1 97 ? 12.998 6.327 -17.258 1.00 92.00 97 PHE A C 1
ATOM 747 O O . PHE A 1 97 ? 13.685 6.284 -18.268 1.00 92.00 97 PHE A O 1
ATOM 754 N N . ALA A 1 98 ? 11.926 7.118 -17.172 1.00 91.38 98 ALA A N 1
ATOM 755 C CA . ALA A 1 98 ? 11.487 7.951 -18.292 1.00 91.38 98 ALA A CA 1
ATOM 756 C C . ALA A 1 98 ? 12.557 8.973 -18.717 1.00 91.38 98 ALA A C 1
ATOM 758 O O . ALA A 1 98 ? 12.797 9.160 -19.907 1.00 91.38 98 ALA A O 1
ATOM 759 N N . ILE A 1 99 ? 13.219 9.618 -17.751 1.00 90.69 99 ILE A N 1
ATOM 760 C CA . ILE A 1 99 ? 14.301 10.573 -18.022 1.00 90.69 99 ILE A CA 1
ATOM 761 C C . ILE A 1 99 ? 15.534 9.843 -18.573 1.00 90.69 99 ILE A C 1
ATOM 763 O O . ILE A 1 99 ? 16.150 10.326 -19.519 1.00 90.69 99 ILE A O 1
ATOM 767 N N . MET A 1 100 ? 15.886 8.683 -18.007 1.00 87.81 100 MET A N 1
ATOM 768 C CA . MET A 1 100 ? 17.004 7.867 -18.494 1.00 87.81 100 MET A CA 1
ATOM 769 C C . MET A 1 100 ? 16.800 7.413 -19.943 1.00 87.81 100 MET A C 1
ATOM 771 O O . MET A 1 100 ? 17.712 7.584 -20.746 1.00 87.81 100 MET A O 1
ATOM 775 N N . GLY A 1 101 ? 15.606 6.915 -20.282 1.00 86.38 101 GLY A N 1
ATOM 776 C CA . GLY A 1 101 ? 15.251 6.547 -21.654 1.00 86.38 101 GLY A CA 1
ATOM 777 C C . GLY A 1 101 ? 15.360 7.746 -22.596 1.00 86.38 101 GLY A C 1
ATOM 778 O O . GLY A 1 101 ? 16.095 7.703 -23.578 1.00 86.38 101 GLY A O 1
ATOM 779 N N . PHE A 1 102 ? 14.789 8.896 -22.217 1.00 85.75 102 PHE A N 1
ATOM 780 C CA . PHE A 1 102 ? 14.897 10.117 -23.022 1.00 85.75 102 PHE A CA 1
ATOM 781 C C . PHE A 1 102 ? 16.349 10.531 -23.317 1.00 85.75 102 PHE A C 1
ATOM 783 O O . PHE A 1 102 ? 16.646 10.928 -24.443 1.00 85.75 102 PHE A O 1
ATOM 790 N N . TYR A 1 103 ? 17.262 10.427 -22.341 1.00 85.44 103 TYR A N 1
ATOM 791 C CA . TYR A 1 103 ? 18.684 10.726 -22.557 1.00 85.44 103 TYR A CA 1
ATOM 792 C C . TYR A 1 103 ? 19.361 9.761 -23.529 1.00 85.44 103 TYR A C 1
ATOM 794 O O . TYR A 1 103 ? 20.171 10.194 -24.353 1.00 85.44 103 TYR A O 1
ATOM 802 N N . GLU A 1 104 ? 19.013 8.478 -23.458 1.00 80.50 104 GLU A N 1
ATOM 803 C CA . GLU A 1 104 ? 19.488 7.471 -24.402 1.00 80.50 104 GLU A CA 1
ATOM 804 C C . GLU A 1 104 ? 19.025 7.795 -25.840 1.00 80.50 104 GLU A C 1
ATOM 806 O O . GLU A 1 104 ? 19.804 7.619 -26.777 1.00 80.50 104 GLU A O 1
ATOM 811 N N . ALA A 1 105 ? 17.833 8.393 -26.010 1.00 80.69 105 ALA A N 1
ATOM 812 C CA . ALA A 1 105 ? 17.254 8.760 -27.318 1.00 80.69 105 ALA A CA 1
ATOM 813 C C . ALA A 1 105 ? 18.074 9.799 -28.061 1.00 80.69 105 ALA A C 1
ATOM 815 O O . ALA A 1 105 ? 18.243 9.750 -29.278 1.00 80.69 105 ALA A O 1
ATOM 816 N N . ILE A 1 106 ? 18.513 10.805 -27.310 1.00 82.06 106 ILE A N 1
ATOM 817 C CA . ILE A 1 106 ? 19.153 12.002 -27.847 1.00 82.06 106 ILE A CA 1
ATOM 818 C C . ILE A 1 106 ? 20.681 11.864 -27.898 1.00 82.06 106 ILE A C 1
ATOM 820 O O . ILE A 1 106 ? 21.359 12.837 -28.220 1.00 82.06 106 ILE A O 1
ATOM 824 N N . HIS A 1 107 ? 21.225 10.680 -27.571 1.00 74.38 107 HIS A N 1
ATOM 825 C CA . HIS A 1 107 ? 22.661 10.372 -27.519 1.00 74.38 107 HIS A CA 1
ATOM 826 C C . HIS A 1 107 ? 23.499 11.400 -26.734 1.00 74.38 107 HIS A C 1
ATOM 828 O O . HIS A 1 107 ? 24.681 11.611 -27.018 1.00 74.38 107 HIS A O 1
ATOM 834 N N . TYR A 1 108 ? 22.901 12.055 -25.734 1.00 71.12 108 TYR A N 1
ATOM 835 C CA . TYR A 1 108 ? 23.590 13.062 -24.934 1.00 71.12 108 TYR A CA 1
ATOM 836 C C . TYR A 1 108 ? 24.279 12.378 -23.750 1.00 71.12 108 TYR A C 1
ATOM 838 O O . TYR A 1 108 ? 23.636 11.792 -22.885 1.00 71.12 108 TYR A O 1
ATOM 846 N N . THR A 1 109 ? 25.608 12.448 -23.702 1.00 60.34 109 THR A N 1
ATOM 847 C CA . THR A 1 109 ? 26.455 11.719 -22.737 1.00 60.34 109 THR A CA 1
ATOM 848 C C . THR A 1 109 ? 26.475 12.315 -21.328 1.00 60.34 109 THR A C 1
ATOM 850 O O . THR A 1 109 ? 27.167 11.806 -20.448 1.00 60.34 109 THR A O 1
ATOM 853 N N . ILE A 1 110 ? 25.737 13.396 -21.081 1.00 58.81 110 ILE A N 1
ATOM 854 C CA . ILE A 1 110 ? 25.818 14.162 -19.838 1.00 58.81 110 ILE A CA 1
ATOM 855 C C . ILE A 1 110 ? 24.400 14.345 -19.287 1.00 58.81 110 ILE A C 1
ATOM 857 O O . ILE A 1 110 ? 23.491 14.666 -20.041 1.00 58.81 110 ILE A O 1
ATOM 861 N N . PHE A 1 111 ? 24.255 14.165 -17.968 1.00 64.88 111 PHE A N 1
ATOM 862 C CA . PHE A 1 111 ? 23.072 14.389 -17.110 1.00 64.88 111 PHE A CA 1
ATOM 863 C C . PHE A 1 111 ? 22.228 13.194 -16.589 1.00 64.88 111 PHE A C 1
ATOM 865 O O . PHE A 1 111 ? 21.066 13.414 -16.258 1.00 64.88 111 PHE A O 1
ATOM 872 N N . PRO A 1 112 ? 22.767 11.991 -16.279 1.00 69.06 112 PRO A N 1
ATOM 873 C CA . PRO A 1 112 ? 22.044 11.053 -15.397 1.00 69.06 112 PRO A CA 1
ATOM 874 C C . PRO A 1 112 ? 21.799 11.636 -13.985 1.00 69.06 112 PRO A C 1
ATOM 876 O O . PRO A 1 112 ? 20.927 11.181 -13.244 1.00 69.06 112 PRO A O 1
ATOM 879 N N . SER A 1 113 ? 22.529 12.693 -13.607 1.00 82.88 113 SER A N 1
ATOM 880 C CA . SER A 1 113 ? 22.345 13.412 -12.345 1.00 82.88 113 SER A CA 1
ATOM 881 C C . SER A 1 113 ? 20.975 14.089 -12.214 1.00 82.88 113 SER A C 1
ATOM 883 O O . SER A 1 113 ? 20.458 14.155 -11.101 1.00 82.88 113 SER A O 1
ATOM 885 N N . THR A 1 114 ? 20.342 14.547 -13.301 1.00 86.38 114 THR A N 1
ATOM 886 C CA . THR A 1 114 ? 19.010 15.186 -13.238 1.00 86.38 114 THR A CA 1
ATOM 887 C C . THR A 1 114 ? 17.921 14.174 -12.883 1.00 86.38 114 THR A C 1
ATOM 889 O O . THR A 1 114 ? 17.049 14.480 -12.064 1.00 86.38 114 THR A O 1
ATOM 892 N N . ALA A 1 115 ? 18.007 12.950 -13.419 1.00 89.50 115 ALA A N 1
ATOM 893 C CA . ALA A 1 115 ? 17.117 11.844 -13.072 1.00 89.50 115 ALA A CA 1
ATOM 894 C C . ALA A 1 115 ? 17.247 11.501 -11.582 1.00 89.50 115 ALA A C 1
ATOM 896 O O . ALA A 1 115 ? 16.243 11.390 -10.874 1.00 89.50 115 ALA A O 1
ATOM 897 N N . ILE A 1 116 ? 18.483 11.417 -11.079 1.00 90.31 116 ILE A N 1
ATOM 898 C CA . ILE A 1 116 ? 18.767 11.144 -9.664 1.00 90.31 116 ILE A CA 1
ATOM 899 C C . ILE A 1 116 ? 18.205 12.259 -8.772 1.00 90.31 116 ILE A C 1
ATOM 901 O O . ILE A 1 116 ? 17.464 11.970 -7.834 1.00 90.31 116 ILE A O 1
ATOM 905 N N . ILE A 1 117 ? 18.495 13.530 -9.074 1.00 92.69 117 ILE A N 1
ATOM 906 C CA . ILE A 1 117 ? 18.026 14.680 -8.282 1.00 92.69 117 ILE A CA 1
ATOM 907 C C . ILE A 1 117 ? 16.492 14.726 -8.245 1.00 92.69 117 ILE A C 1
ATOM 909 O O . ILE A 1 117 ? 15.904 14.823 -7.167 1.00 92.69 117 ILE A O 1
ATOM 913 N N . THR A 1 118 ? 15.832 14.583 -9.398 1.00 91.00 118 THR A N 1
ATOM 914 C CA . THR A 1 118 ? 14.359 14.557 -9.497 1.00 91.00 118 THR A CA 1
ATOM 915 C C . THR A 1 118 ? 13.754 13.427 -8.663 1.00 91.00 118 THR A C 1
ATOM 917 O O . THR A 1 118 ? 12.760 13.617 -7.953 1.00 91.00 118 THR A O 1
ATOM 920 N N . THR A 1 119 ? 14.382 12.251 -8.698 1.00 93.56 119 THR A N 1
ATOM 921 C CA . THR A 1 119 ? 13.939 11.077 -7.936 1.00 93.56 119 THR A CA 1
ATOM 922 C C . THR A 1 119 ? 14.090 11.301 -6.437 1.00 93.56 119 THR A C 1
ATOM 924 O O . THR A 1 119 ? 13.144 11.050 -5.691 1.00 93.56 119 THR A O 1
ATOM 927 N N . LEU A 1 120 ? 15.230 11.839 -5.992 1.00 94.88 120 LEU A N 1
ATOM 928 C CA . LEU A 1 120 ? 15.486 12.137 -4.581 1.00 94.88 120 LEU A CA 1
ATOM 929 C C . LEU A 1 120 ? 14.491 13.159 -4.022 1.00 94.88 120 LEU A C 1
ATOM 931 O O . LEU A 1 120 ? 13.956 12.952 -2.934 1.00 94.88 120 LEU A O 1
ATOM 935 N N . ILE A 1 121 ? 14.186 14.219 -4.777 1.00 96.06 121 ILE A N 1
ATOM 936 C CA . ILE A 1 121 ? 13.181 15.219 -4.383 1.00 96.06 121 ILE A CA 1
ATOM 937 C C . ILE A 1 121 ? 11.800 14.565 -4.253 1.00 96.06 121 ILE A C 1
ATOM 939 O O . ILE A 1 121 ? 11.117 14.735 -3.241 1.00 96.06 121 ILE A O 1
ATOM 943 N N . THR A 1 122 ? 11.400 13.763 -5.242 1.00 96.00 122 THR A N 1
ATOM 944 C CA . THR A 1 122 ? 10.097 13.080 -5.228 1.00 96.00 122 THR A CA 1
ATOM 945 C C . THR A 1 122 ? 9.994 12.087 -4.068 1.00 96.00 122 THR A C 1
ATOM 947 O O . THR A 1 122 ? 8.954 11.992 -3.412 1.00 96.00 122 THR A O 1
ATOM 950 N N . TRP A 1 123 ? 11.079 11.376 -3.759 1.00 95.94 123 TRP A N 1
ATOM 951 C CA . TRP A 1 123 ? 11.150 10.458 -2.625 1.00 95.94 123 TRP A CA 1
ATOM 952 C C . TRP A 1 123 ? 11.116 11.180 -1.280 1.00 95.94 123 TRP A C 1
ATOM 954 O O . TRP A 1 123 ? 10.404 10.733 -0.383 1.00 95.94 123 TRP A O 1
ATOM 964 N N . ALA A 1 124 ? 11.793 12.321 -1.143 1.00 97.12 124 ALA A N 1
ATOM 965 C CA . ALA A 1 124 ? 11.706 13.140 0.064 1.00 97.12 124 ALA A CA 1
ATOM 966 C C . ALA A 1 124 ? 10.253 13.572 0.342 1.00 97.12 124 ALA A C 1
ATOM 968 O O . ALA A 1 124 ? 9.759 13.422 1.462 1.00 97.12 124 ALA A O 1
ATOM 969 N N . ILE A 1 125 ? 9.529 14.015 -0.694 1.00 97.25 125 ILE A N 1
ATOM 970 C CA . ILE A 1 125 ? 8.105 14.383 -0.600 1.00 97.25 125 ILE A CA 1
ATOM 971 C C . ILE A 1 125 ? 7.238 13.161 -0.254 1.00 97.25 125 ILE A C 1
ATOM 973 O O . ILE A 1 125 ? 6.386 13.225 0.636 1.00 97.25 125 ILE A O 1
ATOM 977 N N . SER A 1 126 ? 7.469 12.033 -0.930 1.00 96.38 126 SER A N 1
ATOM 978 C CA . SER A 1 126 ? 6.781 10.758 -0.687 1.00 96.38 126 SER A CA 1
ATOM 979 C C . SER A 1 126 ? 6.894 10.307 0.773 1.00 96.38 126 SER A C 1
ATOM 981 O O . SER A 1 126 ? 5.883 10.036 1.435 1.00 96.38 126 SER A O 1
ATOM 983 N N . VAL A 1 127 ? 8.120 10.295 1.303 1.00 96.25 127 VAL A N 1
ATOM 984 C CA . VAL A 1 127 ? 8.409 9.935 2.692 1.00 96.25 127 VAL A CA 1
ATOM 985 C C . VAL A 1 127 ? 7.739 10.920 3.648 1.00 96.25 127 VAL A C 1
ATOM 987 O O . VAL A 1 127 ? 7.121 10.486 4.621 1.00 96.25 127 VAL A O 1
ATOM 990 N N . GLY A 1 128 ? 7.760 12.222 3.344 1.00 96.81 128 GLY A N 1
ATOM 991 C CA . GLY A 1 128 ? 7.053 13.246 4.118 1.00 96.81 128 GLY A CA 1
ATOM 992 C C . GLY A 1 128 ? 5.558 12.951 4.276 1.00 96.81 128 GLY A C 1
ATOM 993 O O . GLY A 1 128 ? 5.043 12.932 5.397 1.00 96.81 128 GLY A O 1
ATOM 994 N N . PHE A 1 129 ? 4.860 12.624 3.182 1.00 96.50 129 PHE A N 1
ATOM 995 C CA . PHE A 1 129 ? 3.445 12.235 3.234 1.00 96.50 129 PHE A CA 1
ATOM 996 C C . PHE A 1 129 ? 3.207 10.954 4.042 1.00 96.50 129 PHE A C 1
ATOM 998 O O . PHE A 1 129 ? 2.243 10.871 4.814 1.00 96.50 129 PHE A O 1
ATOM 1005 N N . PHE A 1 130 ? 4.083 9.958 3.902 1.00 89.88 130 PHE A N 1
ATOM 1006 C CA . PHE A 1 130 ? 3.966 8.702 4.639 1.00 89.88 130 PHE A CA 1
ATOM 1007 C C . PHE A 1 130 ? 4.152 8.902 6.151 1.00 89.88 130 PHE A C 1
ATOM 1009 O O . PHE A 1 130 ? 3.337 8.419 6.946 1.00 89.88 130 PHE A O 1
ATOM 1016 N N . ILE A 1 131 ? 5.179 9.664 6.545 1.00 94.38 131 ILE A N 1
ATOM 1017 C CA . ILE A 1 131 ? 5.462 10.022 7.941 1.00 94.38 131 ILE A CA 1
ATOM 1018 C C . ILE A 1 131 ? 4.309 10.841 8.518 1.00 94.38 131 ILE A C 1
ATOM 1020 O O . ILE A 1 131 ? 3.812 10.512 9.595 1.00 94.38 131 ILE A O 1
ATOM 1024 N N . TYR A 1 132 ? 3.813 11.846 7.795 1.00 94.81 132 TYR A N 1
ATOM 1025 C CA . TYR A 1 132 ? 2.672 12.645 8.241 1.00 94.81 132 TYR A CA 1
ATOM 1026 C C . TYR A 1 132 ? 1.449 11.763 8.526 1.00 94.81 132 TYR A C 1
ATOM 1028 O O . TYR A 1 132 ? 0.859 11.826 9.606 1.00 94.81 132 TYR A O 1
ATOM 1036 N N . GLY A 1 133 ? 1.119 10.842 7.614 1.00 93.06 133 GLY A N 1
ATOM 1037 C CA . GLY A 1 133 ? 0.045 9.875 7.836 1.00 93.06 133 GLY A CA 1
ATOM 1038 C C . GLY A 1 133 ? 0.284 8.956 9.043 1.00 93.06 133 GLY A C 1
ATOM 1039 O O . GLY A 1 133 ? -0.672 8.520 9.689 1.00 93.06 133 GLY A O 1
ATOM 1040 N N . PHE A 1 134 ? 1.534 8.629 9.377 1.00 89.62 134 PHE A N 1
ATOM 1041 C CA . PHE A 1 134 ? 1.851 7.893 10.602 1.00 89.62 134 PHE A CA 1
ATOM 1042 C C . PHE A 1 134 ? 1.551 8.731 11.849 1.00 89.62 134 PHE A C 1
ATOM 1044 O O . PHE A 1 134 ? 0.795 8.267 12.712 1.00 89.62 134 PHE A O 1
ATOM 1051 N N . LEU A 1 135 ? 2.069 9.962 11.887 1.00 92.19 135 LEU A N 1
ATOM 1052 C CA . LEU A 1 135 ? 1.924 10.902 13.000 1.00 92.19 135 LEU A CA 1
ATOM 1053 C C . LEU A 1 135 ? 0.455 11.202 13.322 1.00 92.19 135 LEU A C 1
ATOM 1055 O O . LEU A 1 135 ? 0.092 11.179 14.492 1.00 92.19 135 LEU A O 1
ATOM 1059 N N . LEU A 1 136 ? -0.410 11.341 12.308 1.00 92.00 136 LEU A N 1
ATOM 1060 C CA . LEU A 1 136 ? -1.857 11.548 12.501 1.00 92.00 136 LEU A CA 1
ATOM 1061 C C . LEU A 1 136 ? -2.518 10.474 13.369 1.00 92.00 136 LEU A C 1
ATOM 1063 O O . LEU A 1 136 ? -3.497 10.727 14.054 1.00 92.00 136 LEU A O 1
ATOM 1067 N N . THR A 1 137 ? -2.019 9.242 13.306 1.00 89.31 137 THR A N 1
ATOM 1068 C CA . THR A 1 137 ? -2.638 8.104 13.999 1.00 89.31 137 THR A CA 1
ATOM 1069 C C . THR A 1 137 ? -1.929 7.740 15.299 1.00 89.31 137 THR A C 1
ATOM 1071 O O . THR A 1 137 ? -2.180 6.655 15.833 1.00 89.31 137 THR A O 1
ATOM 1074 N N . ARG A 1 138 ? -0.989 8.574 15.760 1.00 87.38 138 ARG A N 1
ATOM 1075 C CA . ARG A 1 138 ? -0.149 8.294 16.928 1.00 87.38 138 ARG A CA 1
ATOM 1076 C C . ARG A 1 138 ? -0.967 8.261 18.215 1.00 87.38 138 ARG A C 1
ATOM 1078 O O . ARG A 1 138 ? -0.827 7.314 18.983 1.00 87.38 138 ARG A O 1
ATOM 1085 N N . ASP A 1 139 ? -1.866 9.222 18.382 1.00 85.69 139 ASP A N 1
ATOM 1086 C CA . ASP A 1 139 ? -2.572 9.437 19.649 1.00 85.69 139 ASP A CA 1
ATOM 1087 C C . ASP A 1 139 ? -3.655 8.367 19.902 1.00 85.69 139 ASP A C 1
ATOM 1089 O O . ASP A 1 139 ? -3.992 8.049 21.037 1.00 85.69 139 ASP A O 1
ATOM 1093 N N . PHE A 1 140 ? -4.085 7.657 18.853 1.00 85.25 140 PHE A N 1
ATOM 1094 C CA . PHE A 1 140 ? -5.017 6.522 18.932 1.00 85.25 140 PHE A CA 1
ATOM 1095 C C . PHE A 1 140 ? -4.341 5.179 19.262 1.00 85.25 140 PHE A C 1
ATOM 1097 O O . PHE A 1 140 ? -4.773 4.111 18.808 1.00 85.25 140 PHE A O 1
ATOM 1104 N N . TYR A 1 141 ? -3.246 5.205 20.024 1.00 79.06 141 TYR A N 1
ATOM 1105 C CA . TYR A 1 141 ? -2.488 4.005 20.382 1.00 79.06 141 TYR A CA 1
ATOM 1106 C C . TYR A 1 141 ? -3.328 2.984 21.171 1.00 79.06 141 TYR A C 1
ATOM 1108 O O . TYR A 1 141 ? -3.232 1.783 20.910 1.00 79.06 141 TYR A O 1
ATOM 1116 N N . GLN A 1 142 ? -4.203 3.454 22.069 1.00 77.12 142 GLN A N 1
ATOM 1117 C CA . GLN A 1 142 ? -5.090 2.609 22.883 1.00 77.12 142 GLN A CA 1
ATOM 1118 C C . GLN A 1 142 ? -6.096 1.825 22.019 1.00 77.12 142 GLN A C 1
ATOM 1120 O O . GLN A 1 142 ? -6.204 0.602 22.136 1.00 77.12 142 GLN A O 1
ATOM 1125 N N . ILE A 1 143 ? -6.744 2.499 21.058 1.00 82.81 143 ILE A N 1
ATOM 1126 C CA . ILE A 1 143 ? -7.676 1.867 20.107 1.00 82.81 143 ILE A CA 1
ATOM 1127 C C . ILE A 1 143 ? -6.943 0.821 19.257 1.00 82.81 143 ILE A C 1
ATOM 1129 O O . ILE A 1 143 ? -7.414 -0.302 19.082 1.00 82.81 143 ILE A O 1
ATOM 1133 N N . LYS A 1 144 ? -5.727 1.127 18.788 1.00 79.44 144 LYS A N 1
ATOM 1134 C CA . LYS A 1 144 ? -4.904 0.169 18.027 1.00 79.44 144 LYS A CA 1
ATOM 1135 C C . LYS A 1 144 ? -4.513 -1.076 18.829 1.00 79.44 144 LYS A C 1
ATOM 1137 O O . LYS A 1 144 ? -4.259 -2.124 18.230 1.00 79.44 144 LYS A O 1
ATOM 1142 N N . ARG A 1 145 ? -4.451 -0.979 20.159 1.00 78.81 145 ARG A N 1
ATOM 1143 C CA . ARG A 1 145 ? -4.194 -2.113 21.055 1.00 78.81 145 ARG A CA 1
ATOM 1144 C C . ARG A 1 145 ? -5.441 -2.928 21.400 1.00 78.81 145 ARG A C 1
ATOM 1146 O O . ARG A 1 145 ? -5.288 -3.936 22.080 1.00 78.81 145 ARG A O 1
ATOM 1153 N N . LYS A 1 146 ? -6.625 -2.558 20.890 1.00 79.75 146 LYS A N 1
ATOM 1154 C CA . LYS A 1 146 ? -7.913 -3.195 21.220 1.00 79.75 146 LYS A CA 1
ATOM 1155 C C . LYS A 1 146 ? -8.211 -3.179 22.731 1.00 79.75 146 LYS A C 1
ATOM 1157 O O . LYS A 1 146 ? -8.800 -4.111 23.258 1.00 79.75 146 LYS A O 1
ATOM 1162 N N . GLN A 1 147 ? -7.775 -2.131 23.432 1.00 78.94 147 GLN A N 1
ATOM 1163 C CA . GLN A 1 147 ? -7.990 -1.955 24.874 1.00 78.94 147 GLN A CA 1
ATOM 1164 C C . GLN A 1 147 ? -9.229 -1.084 25.133 1.00 78.94 147 GLN A C 1
ATOM 1166 O O . GLN A 1 147 ? -9.117 0.001 25.690 1.00 78.94 147 GLN A O 1
ATOM 1171 N N . PHE A 1 148 ? -10.397 -1.518 24.661 1.00 85.31 148 PHE A N 1
ATOM 1172 C CA . PHE A 1 148 ? -11.666 -0.802 24.838 1.00 85.31 148 PHE A CA 1
ATOM 1173 C C . PHE A 1 148 ? -12.856 -1.760 24.720 1.00 85.31 148 PHE A C 1
ATOM 1175 O O . PHE A 1 148 ? -12.716 -2.860 24.179 1.00 85.31 148 PHE A O 1
ATOM 1182 N N . THR A 1 149 ? -14.031 -1.321 25.165 1.00 82.75 149 THR A N 1
ATOM 1183 C CA . THR A 1 149 ? -15.310 -2.007 24.926 1.00 82.75 149 THR A CA 1
ATOM 1184 C C . THR A 1 149 ? -16.241 -1.142 24.078 1.00 82.75 149 THR A C 1
ATOM 1186 O O . THR A 1 149 ? -16.147 0.087 24.071 1.00 82.75 149 THR A O 1
ATOM 1189 N N . LEU A 1 150 ? -17.118 -1.796 23.314 1.00 86.81 150 LEU A N 1
ATOM 1190 C CA . LEU A 1 150 ? -18.150 -1.153 22.501 1.00 86.81 150 LEU A CA 1
ATOM 1191 C C . LEU A 1 150 ? -19.523 -1.654 22.927 1.00 86.81 150 LEU A C 1
ATOM 1193 O O . LEU A 1 150 ? -19.694 -2.825 23.262 1.00 86.81 150 LEU A O 1
ATOM 1197 N N . THR A 1 151 ? -20.511 -0.772 22.845 1.00 89.31 151 THR A N 1
ATOM 1198 C CA . THR A 1 151 ? -21.919 -1.133 23.010 1.00 89.31 151 THR A CA 1
ATOM 1199 C C . THR A 1 151 ? -22.405 -1.913 21.785 1.00 89.31 151 THR A C 1
ATOM 1201 O O . THR A 1 151 ? -21.956 -1.672 20.661 1.00 89.31 151 THR A O 1
ATOM 1204 N N . ASN A 1 152 ? -23.372 -2.817 21.968 1.00 88.69 152 ASN A N 1
ATOM 1205 C CA . ASN A 1 152 ? -23.960 -3.599 20.871 1.00 88.69 152 ASN A CA 1
ATOM 1206 C C . ASN A 1 152 ? -24.512 -2.719 19.733 1.00 88.69 152 ASN 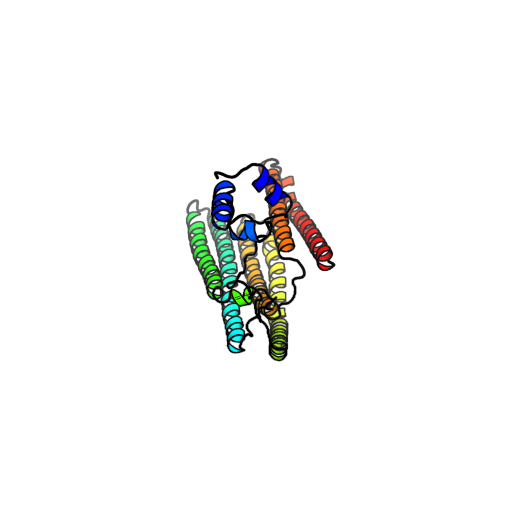A C 1
ATOM 1208 O O . ASN A 1 152 ? -24.411 -3.080 18.560 1.00 88.69 152 ASN A O 1
ATOM 1212 N N . GLU A 1 153 ? -25.067 -1.550 20.060 1.00 90.44 153 GLU A N 1
ATOM 1213 C CA . GLU A 1 153 ? -25.545 -0.581 19.069 1.00 90.44 153 GLU A CA 1
ATOM 1214 C C . GLU A 1 153 ? -24.399 0.028 18.256 1.00 90.44 153 GLU A C 1
ATOM 1216 O O . GLU A 1 153 ? -24.445 0.015 17.024 1.00 90.44 153 GLU A O 1
ATOM 1221 N N . GLN A 1 154 ? -23.333 0.476 18.926 1.00 92.19 154 GLN A N 1
ATOM 1222 C CA . GLN A 1 154 ? -22.130 1.014 18.282 1.00 92.19 154 GLN A CA 1
ATOM 1223 C C . GLN A 1 154 ? -21.502 -0.022 17.343 1.00 92.19 154 GLN A C 1
ATOM 1225 O O . GLN A 1 154 ? -21.143 0.293 16.208 1.00 92.19 154 GLN A O 1
ATOM 1230 N N . LEU A 1 155 ? -21.432 -1.284 17.775 1.00 91.25 155 LEU A N 1
ATOM 1231 C CA . LEU A 1 155 ? -20.921 -2.384 16.960 1.00 91.25 155 LEU A CA 1
ATOM 1232 C C . LEU A 1 155 ? -21.756 -2.578 15.684 1.00 91.25 155 LEU A C 1
ATOM 1234 O O . LEU A 1 155 ? -21.186 -2.626 14.591 1.00 91.25 155 LEU A O 1
ATOM 1238 N N . LYS A 1 156 ? -23.094 -2.602 15.789 1.00 92.06 156 LYS A N 1
ATOM 1239 C CA . LYS A 1 156 ? -23.991 -2.681 14.619 1.00 92.06 156 LYS A CA 1
ATOM 1240 C C . LYS A 1 156 ? -23.815 -1.485 13.679 1.00 92.06 156 LYS A C 1
ATOM 1242 O O . LYS A 1 156 ? -23.761 -1.659 12.460 1.00 92.06 156 LYS A O 1
ATOM 1247 N N . GLN A 1 157 ? -23.683 -0.271 14.217 1.00 93.31 157 GLN A N 1
ATOM 1248 C CA . GLN A 1 157 ? -23.446 0.928 13.408 1.00 93.31 157 GLN A CA 1
ATOM 1249 C C . GLN A 1 157 ? -22.112 0.855 12.649 1.00 93.31 157 GLN A C 1
ATOM 1251 O O . GLN A 1 157 ? -22.057 1.183 11.461 1.00 93.31 157 GLN A O 1
ATOM 1256 N N . ILE A 1 158 ? -21.040 0.399 13.304 1.00 93.75 158 ILE A N 1
ATOM 1257 C CA . ILE A 1 158 ? -19.717 0.245 12.685 1.00 93.75 158 ILE A CA 1
ATOM 1258 C C . ILE A 1 158 ? -19.750 -0.841 11.603 1.00 93.75 158 ILE A C 1
ATOM 1260 O O . ILE A 1 158 ? -19.201 -0.620 10.524 1.00 93.75 158 ILE A O 1
ATOM 1264 N N . GLN A 1 159 ? -20.436 -1.965 11.835 1.00 93.06 159 GLN A N 1
ATOM 1265 C CA . GLN A 1 159 ? -20.634 -3.015 10.827 1.00 93.06 159 GLN A CA 1
ATOM 1266 C C . GLN A 1 159 ? -21.400 -2.499 9.600 1.00 93.06 159 GLN A C 1
ATOM 1268 O O . GLN A 1 159 ? -20.984 -2.737 8.466 1.00 93.06 159 GLN A O 1
ATOM 1273 N N . ASN A 1 160 ? -22.463 -1.714 9.798 1.00 94.00 160 ASN A N 1
ATOM 1274 C CA . ASN A 1 160 ? -23.192 -1.083 8.694 1.00 94.00 160 ASN A CA 1
ATOM 1275 C C . ASN A 1 160 ? -22.314 -0.084 7.923 1.00 94.00 160 ASN A C 1
ATOM 1277 O O . ASN A 1 160 ? -22.299 -0.092 6.689 1.00 94.00 160 ASN A O 1
ATOM 1281 N N . LYS A 1 161 ? -21.526 0.744 8.627 1.00 93.69 161 LYS A N 1
ATOM 1282 C CA . LYS A 1 161 ? -20.539 1.643 8.001 1.00 93.69 161 LYS A CA 1
ATOM 1283 C C . LYS A 1 161 ? -19.477 0.855 7.218 1.00 93.69 161 LYS A C 1
ATOM 1285 O O . LYS A 1 161 ? -19.129 1.265 6.113 1.00 93.69 161 LYS A O 1
ATOM 1290 N N . GLN A 1 162 ? -19.004 -0.279 7.739 1.00 93.69 162 GLN A N 1
ATOM 1291 C CA . GLN A 1 162 ? -18.039 -1.162 7.075 1.00 93.69 162 GLN A CA 1
ATOM 1292 C C . GLN A 1 162 ? -18.625 -1.800 5.808 1.00 93.69 162 GLN A C 1
ATOM 1294 O O . GLN A 1 162 ? -17.956 -1.812 4.775 1.00 93.69 162 GLN A O 1
ATOM 1299 N N . LYS A 1 163 ? -19.870 -2.288 5.852 1.00 93.06 163 LYS A N 1
ATOM 1300 C CA . LYS A 1 163 ? -20.563 -2.848 4.683 1.00 93.06 163 LYS A CA 1
ATOM 1301 C C . LYS A 1 163 ? -20.752 -1.794 3.590 1.00 93.06 163 LYS A C 1
ATOM 1303 O O . LYS A 1 163 ? -20.322 -1.998 2.461 1.00 93.06 163 LYS A O 1
ATOM 1308 N N . ASN A 1 164 ? -21.259 -0.614 3.950 1.00 94.00 164 ASN A N 1
ATOM 1309 C CA . ASN A 1 164 ? -21.400 0.507 3.015 1.00 94.00 164 ASN A CA 1
ATOM 1310 C C . ASN A 1 164 ? -20.054 0.943 2.415 1.00 94.00 164 ASN A C 1
ATOM 1312 O O . ASN A 1 164 ? -19.972 1.289 1.235 1.00 94.00 164 ASN A O 1
ATOM 1316 N N . PHE A 1 165 ? -18.988 0.935 3.222 1.00 93.38 165 PHE A N 1
ATOM 1317 C CA . PHE A 1 165 ? -17.627 1.180 2.755 1.00 93.38 165 PHE A CA 1
ATOM 1318 C C . PHE A 1 165 ? -17.174 0.118 1.745 1.00 93.38 165 PHE A C 1
ATOM 1320 O O . PHE A 1 165 ? -16.593 0.474 0.719 1.00 93.38 165 PHE A O 1
ATOM 1327 N N . HIS A 1 166 ? -17.440 -1.159 2.023 1.00 90.81 166 HIS A N 1
ATOM 1328 C CA . HIS A 1 166 ? -17.100 -2.278 1.151 1.00 90.81 166 HIS A CA 1
ATOM 1329 C C . HIS A 1 166 ? -17.791 -2.143 -0.208 1.00 90.81 166 HIS A C 1
ATOM 1331 O O . HIS A 1 166 ? -17.120 -2.065 -1.235 1.00 90.81 166 HIS A O 1
ATOM 1337 N N . ASP A 1 167 ? -19.112 -1.981 -0.208 1.00 90.44 167 ASP A N 1
ATOM 1338 C CA . ASP A 1 167 ? -19.916 -1.925 -1.430 1.00 90.44 167 ASP A CA 1
ATOM 1339 C C . ASP A 1 167 ? -19.522 -0.737 -2.320 1.00 90.44 167 ASP A C 1
ATOM 1341 O O . ASP A 1 167 ? -19.369 -0.879 -3.536 1.00 90.44 167 ASP A O 1
ATOM 1345 N N . LYS A 1 168 ? -19.251 0.431 -1.719 1.00 91.25 168 LYS A N 1
ATOM 1346 C CA . LYS A 1 168 ? -18.793 1.616 -2.462 1.00 91.25 168 LYS A CA 1
ATOM 1347 C C . LYS A 1 168 ? -17.368 1.475 -3.002 1.00 91.25 168 LYS A C 1
ATOM 1349 O O . LYS A 1 168 ? -17.077 2.008 -4.072 1.00 91.25 168 LYS A O 1
ATOM 1354 N N . ASN A 1 169 ? -16.474 0.784 -2.290 1.00 92.00 169 ASN A N 1
ATOM 1355 C CA . ASN A 1 169 ? -15.051 0.725 -2.643 1.00 92.00 169 ASN A CA 1
ATOM 1356 C C . ASN A 1 169 ? -14.611 -0.563 -3.345 1.00 92.00 169 ASN A C 1
ATOM 1358 O O . ASN A 1 169 ? -13.476 -0.612 -3.816 1.00 92.00 169 ASN A O 1
ATOM 1362 N N . ASN A 1 170 ? -15.488 -1.552 -3.530 1.00 90.62 170 ASN A N 1
ATOM 1363 C CA . ASN A 1 170 ? -15.201 -2.719 -4.374 1.00 90.62 170 ASN A CA 1
ATOM 1364 C C . ASN A 1 170 ? -14.778 -2.309 -5.793 1.00 90.62 170 ASN A C 1
ATOM 1366 O O . ASN A 1 170 ? -13.847 -2.885 -6.354 1.00 90.62 170 ASN A O 1
ATOM 1370 N N . LYS A 1 171 ? -15.365 -1.230 -6.331 1.00 92.00 171 LYS A N 1
ATOM 1371 C CA . LYS A 1 171 ? -14.970 -0.645 -7.625 1.00 92.00 171 LYS A CA 1
ATOM 1372 C C . LYS A 1 171 ? -13.498 -0.217 -7.666 1.00 92.00 171 LYS A C 1
ATOM 1374 O O . LYS A 1 171 ? -12.870 -0.332 -8.710 1.00 92.00 171 LYS A O 1
ATOM 1379 N N . ARG A 1 172 ? -12.922 0.230 -6.540 1.00 93.19 172 ARG A N 1
ATOM 1380 C CA . ARG A 1 172 ? -11.492 0.580 -6.453 1.00 93.19 172 ARG A CA 1
ATOM 1381 C C . ARG A 1 172 ? -10.602 -0.651 -6.571 1.00 93.19 172 ARG A C 1
ATOM 1383 O O . ARG A 1 172 ? -9.578 -0.584 -7.238 1.00 93.19 172 ARG A O 1
ATOM 1390 N N . ILE A 1 173 ? -10.990 -1.768 -5.950 1.00 93.75 173 ILE A N 1
ATOM 1391 C CA . ILE A 1 173 ? -10.246 -3.032 -6.055 1.00 93.75 173 ILE A CA 1
ATOM 1392 C C . ILE A 1 173 ? -10.252 -3.506 -7.505 1.00 93.75 173 ILE A C 1
ATOM 1394 O O . ILE A 1 173 ? -9.194 -3.807 -8.045 1.00 93.75 173 ILE A O 1
ATOM 1398 N N . ILE A 1 174 ? -11.429 -3.512 -8.138 1.00 93.69 174 ILE A N 1
ATOM 1399 C CA . ILE A 1 174 ? -11.580 -3.895 -9.545 1.00 93.69 174 ILE A CA 1
ATOM 1400 C C . ILE A 1 174 ? -10.712 -2.992 -10.429 1.00 93.69 174 ILE A C 1
ATOM 1402 O O . ILE A 1 174 ? -9.925 -3.501 -11.220 1.00 93.69 174 ILE A O 1
ATOM 1406 N N . ALA A 1 175 ? -10.777 -1.669 -10.241 1.00 95.25 175 ALA A N 1
ATOM 1407 C CA . ALA A 1 175 ? -9.937 -0.723 -10.974 1.00 95.25 175 ALA A CA 1
ATOM 1408 C C . ALA A 1 175 ? -8.436 -0.992 -10.772 1.00 95.25 175 ALA A C 1
ATOM 1410 O O . ALA A 1 175 ? -7.681 -0.966 -11.737 1.00 95.25 175 ALA A O 1
ATOM 1411 N N . GLY A 1 176 ? -8.002 -1.298 -9.545 1.00 95.25 176 GLY A N 1
ATOM 1412 C CA . GLY A 1 176 ? -6.617 -1.674 -9.258 1.00 95.25 176 GLY A CA 1
ATOM 1413 C C . GLY A 1 176 ? -6.184 -2.948 -9.989 1.00 95.25 176 GLY A C 1
ATOM 1414 O O . GLY A 1 176 ? -5.115 -2.970 -10.587 1.00 95.25 176 GLY A O 1
ATOM 1415 N N . VAL A 1 177 ? -7.021 -3.991 -10.000 1.00 95.06 177 VAL A N 1
ATOM 1416 C CA . VAL A 1 177 ? -6.723 -5.251 -10.708 1.00 95.06 177 VAL A CA 1
ATOM 1417 C C . VAL A 1 177 ? -6.632 -5.022 -12.214 1.00 95.06 177 VAL A C 1
ATOM 1419 O O . VAL A 1 177 ? -5.671 -5.463 -12.839 1.00 95.06 177 VAL A O 1
ATOM 1422 N N . VAL A 1 178 ? -7.592 -4.292 -12.788 1.00 96.19 178 VAL A N 1
ATOM 1423 C CA . VAL A 1 178 ? -7.580 -3.937 -14.213 1.00 96.19 178 VAL A CA 1
ATOM 1424 C C . VAL A 1 178 ? -6.315 -3.149 -14.556 1.00 96.19 178 VAL A C 1
ATOM 1426 O O . VAL A 1 178 ? -5.635 -3.496 -15.514 1.00 96.19 178 VAL A O 1
ATOM 1429 N N . LEU A 1 179 ? -5.937 -2.153 -13.748 1.00 95.50 179 LEU A N 1
ATOM 1430 C CA . LEU A 1 179 ? -4.705 -1.386 -13.952 1.00 95.50 179 LEU A CA 1
ATOM 1431 C C . LEU A 1 179 ? -3.443 -2.250 -13.864 1.00 95.50 179 LEU A C 1
ATOM 1433 O O . LEU A 1 179 ? -2.537 -2.042 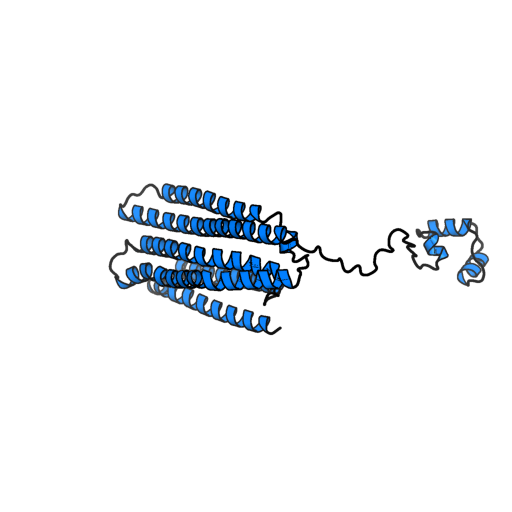-14.659 1.00 95.50 179 LEU A O 1
ATOM 1437 N N . CYS A 1 180 ? -3.375 -3.231 -12.957 1.00 94.00 180 CYS A N 1
ATOM 1438 C CA . CYS A 1 180 ? -2.250 -4.169 -12.909 1.00 94.00 180 CYS A CA 1
ATOM 1439 C C . CYS A 1 180 ? -2.132 -4.998 -14.192 1.00 94.00 180 CYS A C 1
ATOM 1441 O O . CYS A 1 180 ? -1.022 -5.210 -14.665 1.00 94.00 180 CYS A O 1
ATOM 1443 N N . ILE A 1 181 ? -3.254 -5.455 -14.755 1.00 92.69 181 ILE A N 1
ATOM 1444 C CA . ILE A 1 181 ? -3.258 -6.215 -16.013 1.00 92.69 181 ILE A CA 1
ATOM 1445 C C . ILE A 1 181 ? -2.840 -5.305 -17.175 1.00 92.69 181 ILE A C 1
ATOM 1447 O O . ILE A 1 181 ? -1.967 -5.667 -17.959 1.00 92.69 181 ILE A O 1
ATOM 1451 N N . LEU A 1 182 ? -3.409 -4.098 -17.251 1.00 94.00 182 LEU A N 1
ATOM 1452 C CA . LEU A 1 182 ? -3.069 -3.111 -18.278 1.00 94.00 182 LEU A CA 1
ATOM 1453 C C . LEU A 1 182 ? -1.609 -2.648 -18.184 1.00 94.00 182 LEU A C 1
ATOM 1455 O O . LEU A 1 182 ? -0.991 -2.396 -19.214 1.00 94.00 182 LEU A O 1
ATOM 1459 N N . ALA A 1 183 ? -1.036 -2.579 -16.979 1.00 94.50 183 ALA A N 1
ATOM 1460 C CA . ALA A 1 183 ? 0.357 -2.194 -16.774 1.00 94.50 183 ALA A CA 1
ATOM 1461 C C . ALA A 1 183 ? 1.342 -3.131 -17.485 1.00 94.50 183 ALA A C 1
ATOM 1463 O O . ALA A 1 183 ? 2.429 -2.686 -17.821 1.00 94.50 183 ALA A O 1
ATOM 1464 N N . ILE A 1 184 ? 0.967 -4.389 -17.750 1.00 91.69 184 ILE A N 1
ATOM 1465 C CA . ILE A 1 184 ? 1.808 -5.389 -18.432 1.00 91.69 184 ILE A CA 1
ATOM 1466 C C . ILE A 1 184 ? 1.847 -5.157 -19.957 1.00 91.69 184 ILE A C 1
ATOM 1468 O O . ILE A 1 184 ? 2.765 -5.619 -20.631 1.00 91.69 184 ILE A O 1
ATOM 1472 N N . ILE A 1 185 ? 0.887 -4.416 -20.520 1.00 91.25 185 ILE A N 1
ATOM 1473 C CA . ILE A 1 185 ? 0.791 -4.201 -21.971 1.00 91.25 185 ILE A CA 1
ATOM 1474 C C . ILE A 1 185 ? 2.027 -3.482 -22.545 1.00 91.25 185 ILE A C 1
ATOM 1476 O O . ILE A 1 185 ? 2.558 -3.991 -23.528 1.00 91.25 185 ILE A O 1
ATOM 1480 N N . PRO A 1 186 ? 2.527 -2.364 -21.975 1.00 91.56 186 PRO A N 1
ATOM 1481 C CA . PRO A 1 186 ? 3.712 -1.679 -22.493 1.00 91.56 186 PRO A CA 1
ATOM 1482 C C . PRO A 1 186 ? 4.943 -2.582 -22.690 1.00 91.56 186 PRO A C 1
ATOM 1484 O O . PRO A 1 186 ? 5.431 -2.639 -23.819 1.00 91.56 186 PRO A O 1
ATOM 1487 N N . PRO A 1 187 ? 5.434 -3.341 -21.684 1.00 88.00 187 PRO A N 1
ATOM 1488 C CA . PRO A 1 187 ? 6.583 -4.220 -21.902 1.00 88.00 187 PRO A CA 1
ATOM 1489 C C . PRO A 1 187 ? 6.281 -5.358 -22.889 1.00 88.00 187 PRO A C 1
ATOM 1491 O O . PRO A 1 187 ? 7.144 -5.706 -23.691 1.00 88.00 187 PRO A O 1
ATOM 1494 N N . LEU A 1 188 ? 5.059 -5.911 -22.901 1.00 86.56 188 LEU A N 1
ATOM 1495 C CA . LEU A 1 188 ? 4.679 -6.935 -23.885 1.00 86.56 188 LEU A CA 1
ATOM 1496 C C . LEU A 1 188 ? 4.673 -6.400 -25.320 1.00 86.56 188 LEU A C 1
ATOM 1498 O O . LEU A 1 188 ? 5.093 -7.108 -26.232 1.00 86.56 188 LEU A O 1
ATOM 1502 N N . ALA A 1 189 ? 4.209 -5.167 -25.524 1.00 87.25 189 ALA A N 1
ATOM 1503 C CA . ALA A 1 189 ? 4.174 -4.536 -26.836 1.00 87.25 189 ALA A CA 1
ATOM 1504 C C . ALA A 1 189 ? 5.588 -4.345 -27.401 1.00 87.25 189 ALA A C 1
ATOM 1506 O O . ALA A 1 189 ? 5.819 -4.662 -28.565 1.00 87.25 189 ALA A O 1
ATOM 1507 N N . VAL A 1 190 ? 6.545 -3.908 -26.574 1.00 85.12 190 VAL A N 1
ATOM 1508 C CA . VAL A 1 190 ? 7.950 -3.762 -26.997 1.00 85.12 190 VAL A CA 1
ATOM 1509 C C . VAL A 1 190 ? 8.556 -5.111 -27.387 1.00 85.12 190 VAL A C 1
ATOM 1511 O O . VAL A 1 190 ? 9.161 -5.219 -28.452 1.00 85.12 190 VAL A O 1
ATOM 1514 N N . ILE A 1 191 ? 8.319 -6.161 -26.592 1.00 79.44 191 ILE A N 1
ATOM 1515 C CA . ILE A 1 191 ? 8.793 -7.520 -26.904 1.00 79.44 191 ILE A CA 1
ATOM 1516 C C . ILE A 1 191 ? 8.197 -8.023 -28.227 1.00 79.44 191 ILE A C 1
ATOM 1518 O O . ILE A 1 191 ? 8.916 -8.573 -29.057 1.00 79.44 191 ILE A O 1
ATOM 1522 N N . ALA A 1 192 ? 6.889 -7.842 -28.434 1.00 80.75 192 ALA A N 1
ATOM 1523 C CA . ALA A 1 192 ? 6.187 -8.349 -29.612 1.00 80.75 192 ALA A CA 1
ATOM 1524 C C . ALA A 1 192 ? 6.587 -7.638 -30.911 1.00 80.75 192 ALA A C 1
ATOM 1526 O O . ALA A 1 192 ? 6.545 -8.247 -31.979 1.00 80.75 192 ALA A O 1
ATOM 1527 N N . LEU A 1 193 ? 6.960 -6.358 -30.833 1.00 80.06 193 LEU A N 1
ATOM 1528 C CA . LEU A 1 193 ? 7.331 -5.578 -32.008 1.00 80.06 193 LEU A CA 1
ATOM 1529 C C . LEU A 1 193 ? 8.747 -5.892 -32.510 1.00 80.06 193 LEU A C 1
ATOM 1531 O O . LEU A 1 193 ? 9.028 -5.551 -33.649 1.00 80.06 193 LEU A O 1
ATOM 1535 N N . PHE A 1 194 ? 9.607 -6.570 -31.733 1.00 64.75 194 PHE A N 1
ATOM 1536 C CA . PHE A 1 194 ? 10.953 -7.065 -32.104 1.00 64.75 194 PHE A CA 1
ATOM 1537 C C . PHE A 1 194 ? 11.926 -6.063 -32.779 1.00 64.75 194 PHE A C 1
ATOM 1539 O O . PHE A 1 194 ? 13.035 -6.459 -33.135 1.00 64.75 194 PHE A O 1
ATOM 1546 N N . THR A 1 195 ? 11.571 -4.784 -32.959 1.00 57.94 195 THR A N 1
ATOM 1547 C CA . THR A 1 195 ? 12.273 -3.885 -33.896 1.00 57.94 195 THR A CA 1
ATOM 1548 C C . THR A 1 195 ? 12.793 -2.576 -33.312 1.00 57.94 195 THR A C 1
ATOM 1550 O O . THR A 1 195 ? 13.490 -1.865 -34.034 1.00 57.94 195 THR A O 1
ATOM 1553 N N . ILE A 1 196 ? 12.510 -2.225 -32.049 1.00 63.28 196 ILE A N 1
ATOM 1554 C CA . ILE A 1 196 ? 12.920 -0.917 -31.508 1.00 63.28 196 ILE A CA 1
ATOM 1555 C C . ILE A 1 196 ? 13.624 -1.065 -30.150 1.00 63.28 196 ILE A C 1
ATOM 1557 O O . ILE A 1 196 ? 12.956 -0.989 -29.118 1.00 63.28 196 ILE A O 1
ATOM 1561 N N . PRO A 1 197 ? 14.966 -1.235 -30.130 1.00 65.25 197 PRO A N 1
ATOM 1562 C CA . PRO A 1 197 ? 15.740 -1.376 -28.887 1.00 65.25 197 PRO A CA 1
ATOM 1563 C C . PRO A 1 197 ? 15.637 -0.142 -27.982 1.00 65.25 197 PRO A C 1
ATOM 1565 O O . PRO A 1 197 ? 15.939 -0.206 -26.799 1.00 65.25 197 PRO A O 1
ATOM 1568 N N . PHE A 1 198 ? 15.182 0.979 -28.541 1.00 68.06 198 PHE A N 1
ATOM 1569 C CA . PHE A 1 198 ? 15.120 2.254 -27.860 1.00 68.06 198 PHE A CA 1
ATOM 1570 C C . PHE A 1 198 ? 13.986 2.364 -26.817 1.00 68.06 198 PHE A C 1
ATOM 1572 O O . PHE A 1 198 ? 14.138 3.104 -25.863 1.00 68.06 198 PHE A O 1
ATOM 1579 N N . PHE A 1 199 ? 12.877 1.618 -26.945 1.00 81.56 199 PHE A N 1
ATOM 1580 C CA . PHE A 1 199 ? 11.673 1.844 -26.117 1.00 81.56 199 PHE A CA 1
ATOM 1581 C C . PHE A 1 199 ? 11.551 0.974 -24.853 1.00 81.56 199 PHE A C 1
ATOM 1583 O O . PHE A 1 199 ? 10.527 1.019 -24.160 1.00 81.56 199 PHE A O 1
ATOM 1590 N N . GLU A 1 200 ? 12.543 0.134 -24.551 1.00 83.88 200 GLU A N 1
ATOM 1591 C CA . GLU A 1 200 ? 12.468 -0.795 -23.413 1.00 83.88 200 GLU A CA 1
ATOM 1592 C C . GLU A 1 200 ? 12.371 -0.053 -22.069 1.00 83.88 200 GLU A C 1
ATOM 1594 O O . GLU A 1 200 ? 11.591 -0.435 -21.187 1.00 83.88 200 GLU A O 1
ATOM 1599 N N . VAL A 1 201 ? 13.113 1.048 -21.927 1.00 86.88 201 VAL A N 1
ATOM 1600 C CA . VAL A 1 201 ? 13.191 1.834 -20.690 1.00 86.88 201 VAL A CA 1
ATOM 1601 C C . VAL A 1 201 ? 11.905 2.639 -20.461 1.00 86.88 201 VAL A C 1
ATOM 1603 O O . VAL A 1 201 ? 11.388 2.690 -19.341 1.00 86.88 201 VAL A O 1
ATOM 1606 N N . GLU A 1 202 ? 11.318 3.210 -21.512 1.00 88.62 202 GLU A N 1
ATOM 1607 C CA . GLU A 1 202 ? 10.050 3.944 -21.467 1.00 88.62 202 GLU A CA 1
ATOM 1608 C C . GLU A 1 202 ? 8.876 3.012 -21.170 1.00 88.62 202 GLU A C 1
ATOM 1610 O O . GLU A 1 202 ? 7.979 3.361 -20.395 1.00 88.62 202 GLU A O 1
ATOM 1615 N N . ALA A 1 203 ? 8.883 1.804 -21.742 1.00 90.62 203 ALA A N 1
ATOM 1616 C CA . ALA A 1 203 ? 7.883 0.793 -21.432 1.00 90.62 203 ALA A CA 1
ATOM 1617 C C . ALA A 1 203 ? 7.948 0.372 -19.957 1.00 90.62 203 ALA A C 1
ATOM 1619 O O . ALA A 1 203 ? 6.901 0.233 -19.314 1.00 90.62 203 ALA A O 1
ATOM 1620 N N . LEU A 1 204 ? 9.155 0.239 -19.393 1.00 90.88 204 LEU A N 1
ATOM 1621 C CA . LEU A 1 204 ? 9.344 0.001 -17.962 1.00 90.88 204 LEU A CA 1
ATOM 1622 C C . LEU A 1 204 ? 8.836 1.181 -17.119 1.00 90.88 204 LEU A C 1
ATOM 1624 O O . LEU A 1 204 ? 8.127 0.968 -16.133 1.00 90.88 204 LEU A O 1
ATOM 1628 N N . ALA A 1 205 ? 9.135 2.420 -17.513 1.00 93.94 205 ALA A N 1
ATOM 1629 C CA . ALA A 1 205 ? 8.637 3.611 -16.829 1.00 93.94 205 ALA A CA 1
ATOM 1630 C C . ALA A 1 205 ? 7.098 3.649 -16.793 1.00 93.94 205 ALA A C 1
ATOM 1632 O O . ALA A 1 205 ? 6.500 3.882 -15.738 1.00 93.94 205 ALA A O 1
ATOM 1633 N N . LEU A 1 206 ? 6.445 3.350 -17.922 1.00 94.88 206 LEU A N 1
ATOM 1634 C CA . LEU A 1 206 ? 4.986 3.313 -18.026 1.00 94.88 206 LEU A CA 1
ATOM 1635 C C . LEU A 1 206 ? 4.374 2.165 -17.208 1.00 94.88 206 LEU A C 1
ATOM 1637 O O . LEU A 1 206 ? 3.362 2.372 -16.533 1.00 94.88 206 LEU A O 1
ATOM 1641 N N . PHE A 1 207 ? 5.009 0.986 -17.204 1.00 95.56 207 PHE A N 1
ATOM 1642 C CA . PHE A 1 207 ? 4.637 -0.127 -16.325 1.00 95.56 207 PHE A CA 1
ATOM 1643 C C . PHE A 1 207 ? 4.652 0.313 -14.854 1.00 95.56 207 PHE A C 1
ATOM 1645 O O . PHE A 1 207 ? 3.648 0.158 -14.155 1.00 95.56 207 PHE A O 1
ATOM 1652 N N . ILE A 1 208 ? 5.752 0.917 -14.385 1.00 95.75 208 ILE A N 1
ATOM 1653 C CA . ILE A 1 208 ? 5.905 1.356 -12.987 1.00 95.75 208 ILE A CA 1
ATOM 1654 C C . ILE A 1 208 ? 4.862 2.421 -12.637 1.00 95.75 208 ILE A C 1
ATOM 1656 O O . ILE A 1 208 ? 4.275 2.374 -11.551 1.00 95.75 208 ILE A O 1
ATOM 1660 N N . LEU A 1 209 ? 4.588 3.360 -13.545 1.00 97.00 209 LEU A N 1
ATOM 1661 C CA . LEU A 1 209 ? 3.595 4.412 -13.341 1.00 97.00 209 LEU A CA 1
ATOM 1662 C C . LEU A 1 209 ? 2.182 3.835 -13.166 1.00 97.00 209 LEU A C 1
ATOM 1664 O O . LEU A 1 209 ? 1.519 4.119 -12.164 1.00 97.00 209 LEU A O 1
ATOM 1668 N N . LEU A 1 210 ? 1.735 2.979 -14.089 1.00 96.50 210 LEU A N 1
ATOM 1669 C CA . LEU A 1 210 ? 0.415 2.342 -14.019 1.00 96.50 210 LEU A CA 1
ATOM 1670 C C . LEU A 1 210 ? 0.292 1.429 -12.795 1.00 96.50 210 LEU A C 1
ATOM 1672 O O . LEU A 1 210 ? -0.720 1.463 -12.087 1.00 96.50 210 LEU A O 1
ATOM 1676 N N . PHE A 1 211 ? 1.344 0.667 -12.494 1.00 95.31 211 PHE A N 1
ATOM 1677 C CA . PHE A 1 211 ? 1.387 -0.194 -11.318 1.00 95.31 211 PHE A CA 1
ATOM 1678 C C . PHE A 1 211 ? 1.309 0.617 -10.018 1.00 95.31 211 PHE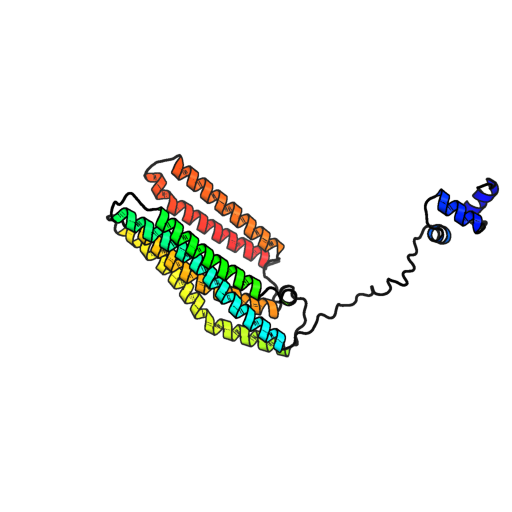 A C 1
ATOM 1680 O O . PHE A 1 211 ? 0.572 0.254 -9.102 1.00 95.31 211 PHE A O 1
ATOM 1687 N N . SER A 1 212 ? 1.978 1.770 -9.949 1.00 96.25 212 SER A N 1
ATOM 1688 C CA . SER A 1 212 ? 1.897 2.680 -8.799 1.00 96.25 212 SER A CA 1
ATOM 1689 C C . SER A 1 212 ? 0.469 3.180 -8.573 1.00 96.25 212 SER A C 1
ATOM 1691 O O . SER A 1 212 ? -0.015 3.180 -7.440 1.00 96.25 212 SER A O 1
ATOM 1693 N N . ILE A 1 213 ? -0.255 3.530 -9.641 1.00 96.44 213 ILE A N 1
ATOM 1694 C CA . ILE A 1 213 ? -1.667 3.935 -9.557 1.00 96.44 213 ILE A CA 1
ATOM 1695 C C . ILE A 1 213 ? -2.544 2.766 -9.084 1.00 96.44 213 ILE A C 1
ATOM 1697 O O . ILE A 1 213 ? -3.456 2.966 -8.279 1.00 96.44 213 ILE A O 1
ATOM 1701 N N . ALA A 1 214 ? -2.261 1.532 -9.507 1.00 96.56 214 ALA A N 1
ATOM 1702 C CA . ALA A 1 214 ? -2.960 0.357 -8.989 1.00 96.56 214 ALA A CA 1
ATOM 1703 C C . ALA A 1 214 ? -2.725 0.171 -7.477 1.00 96.56 214 ALA A C 1
ATOM 1705 O O . ALA A 1 214 ? -3.675 -0.030 -6.710 1.00 96.56 214 ALA A O 1
ATOM 1706 N N . LEU A 1 215 ? -1.475 0.325 -7.020 1.00 94.88 215 LEU A N 1
ATOM 1707 C CA . LEU A 1 215 ? -1.114 0.247 -5.602 1.00 94.88 215 LEU A CA 1
ATOM 1708 C C . LEU A 1 215 ? -1.837 1.299 -4.753 1.00 94.88 215 LEU A C 1
ATOM 1710 O O . LEU A 1 215 ? -2.230 0.985 -3.628 1.00 94.88 215 LEU A O 1
ATOM 1714 N N . TYR A 1 216 ? -2.090 2.499 -5.286 1.00 96.00 216 TYR A N 1
ATOM 1715 C CA . TYR A 1 216 ? -2.913 3.517 -4.623 1.00 96.00 216 TYR A CA 1
ATOM 1716 C C . TYR A 1 216 ? -4.282 2.977 -4.201 1.00 96.00 216 TYR A C 1
ATOM 1718 O O . TYR A 1 216 ? -4.713 3.144 -3.056 1.00 96.00 216 TYR A O 1
ATOM 1726 N N . GLN A 1 217 ? -4.971 2.331 -5.149 1.00 95.88 217 GLN A N 1
ATOM 1727 C CA . GLN A 1 217 ? -6.341 1.867 -4.967 1.00 95.88 217 GLN A CA 1
ATOM 1728 C C . GLN A 1 217 ? -6.393 0.781 -3.894 1.00 95.88 217 GLN A C 1
ATOM 1730 O O . GLN A 1 217 ? -7.242 0.824 -2.997 1.00 95.88 217 GLN A O 1
ATOM 1735 N N . PHE A 1 218 ? -5.437 -0.150 -3.936 1.00 95.00 218 PHE A N 1
ATOM 1736 C CA . PHE A 1 218 ? -5.312 -1.196 -2.928 1.00 95.00 218 PHE A CA 1
ATOM 1737 C C . PHE A 1 218 ? -4.922 -0.644 -1.557 1.00 95.00 218 PHE A C 1
ATOM 1739 O O . PHE A 1 218 ? -5.485 -1.081 -0.552 1.00 95.00 218 PHE A O 1
ATOM 1746 N N . ALA A 1 219 ? -3.990 0.308 -1.497 1.00 95.19 219 ALA A N 1
ATOM 1747 C CA . ALA A 1 219 ? -3.515 0.888 -0.246 1.00 95.19 219 ALA A CA 1
ATOM 1748 C C . ALA A 1 219 ? -4.634 1.631 0.492 1.00 95.19 219 ALA A C 1
ATOM 1750 O O . ALA A 1 219 ? -4.864 1.345 1.670 1.00 95.19 219 ALA A O 1
ATOM 1751 N N . ILE A 1 220 ? -5.396 2.491 -0.199 1.00 94.44 220 ILE A N 1
ATOM 1752 C CA . ILE A 1 220 ? -6.539 3.192 0.406 1.00 94.44 220 ILE A CA 1
ATOM 1753 C C . ILE A 1 220 ? -7.554 2.196 0.961 1.00 94.44 220 ILE A C 1
ATOM 1755 O O . ILE A 1 220 ? -7.957 2.316 2.120 1.00 94.44 220 ILE A O 1
ATOM 1759 N N . TYR A 1 221 ? -7.936 1.196 0.159 1.00 94.75 221 TYR A N 1
ATOM 1760 C CA . TYR A 1 221 ? -8.934 0.215 0.570 1.00 94.75 221 TYR A CA 1
ATOM 1761 C C . TYR A 1 221 ? -8.453 -0.592 1.780 1.00 94.75 221 TYR A C 1
ATOM 1763 O O . TYR A 1 221 ? -9.170 -0.694 2.775 1.00 94.75 221 TYR A O 1
ATOM 1771 N N . LYS A 1 222 ? -7.226 -1.132 1.735 1.00 92.94 222 LYS A N 1
ATOM 1772 C CA . LYS A 1 222 ? -6.670 -1.955 2.819 1.00 92.94 222 LYS A CA 1
ATOM 1773 C C . LYS A 1 222 ? -6.503 -1.163 4.114 1.00 92.94 222 LYS A C 1
ATOM 1775 O O . LYS A 1 222 ? -6.856 -1.676 5.173 1.00 92.94 222 LYS A O 1
ATOM 1780 N N . LEU A 1 223 ? -5.996 0.069 4.045 1.00 92.88 223 LEU A N 1
ATOM 1781 C CA . LEU A 1 223 ? -5.780 0.907 5.228 1.00 92.88 223 LEU A CA 1
ATOM 1782 C C . LEU A 1 223 ? -7.103 1.310 5.890 1.00 92.88 223 LEU A C 1
ATOM 1784 O O . LEU A 1 223 ? -7.205 1.243 7.111 1.00 92.88 223 LEU A O 1
ATOM 1788 N N . GLN A 1 224 ? -8.126 1.665 5.109 1.00 92.50 224 GLN A N 1
ATOM 1789 C CA . GLN A 1 224 ? -9.444 2.004 5.659 1.00 92.50 224 GLN A CA 1
ATOM 1790 C C . GLN A 1 224 ? -10.197 0.765 6.159 1.00 92.50 224 GLN A C 1
ATOM 1792 O O . GLN A 1 224 ? -10.785 0.805 7.238 1.00 92.50 224 GLN A O 1
ATOM 1797 N N . LYS A 1 225 ? -10.113 -0.372 5.452 1.00 93.12 225 LYS A N 1
ATOM 1798 C CA . LYS A 1 225 ? -10.636 -1.656 5.946 1.00 93.12 225 LYS A CA 1
ATOM 1799 C C . LYS A 1 225 ? -10.011 -2.019 7.295 1.00 93.12 225 LYS A C 1
ATOM 1801 O O . LYS A 1 225 ? -10.731 -2.430 8.203 1.00 93.12 225 LYS A O 1
ATOM 1806 N N . ALA A 1 226 ? -8.701 -1.808 7.455 1.00 90.31 226 ALA A N 1
ATOM 1807 C CA . ALA A 1 226 ? -7.994 -2.081 8.703 1.00 90.31 226 ALA A CA 1
ATOM 1808 C C . ALA A 1 226 ? -8.563 -1.285 9.893 1.00 90.31 226 ALA A C 1
ATOM 1810 O O . ALA A 1 226 ? -8.675 -1.838 10.990 1.00 90.31 226 ALA A O 1
ATOM 1811 N N . THR A 1 227 ? -8.985 -0.034 9.685 1.00 91.25 227 THR A N 1
ATOM 1812 C CA . THR A 1 227 ? -9.652 0.781 10.714 1.00 91.25 227 THR A CA 1
ATOM 1813 C C . THR A 1 227 ? -10.911 0.093 11.249 1.00 91.25 227 THR A C 1
ATOM 1815 O O . THR A 1 227 ? -11.033 -0.105 12.458 1.00 91.25 227 THR A O 1
ATOM 1818 N N . TYR A 1 228 ? -11.815 -0.345 10.366 1.00 92.00 228 TYR A N 1
ATOM 1819 C CA . TYR A 1 228 ? -13.051 -1.025 10.775 1.00 92.00 228 TYR A CA 1
ATOM 1820 C C . TYR A 1 228 ? -12.772 -2.347 11.490 1.00 92.00 228 TYR A C 1
ATOM 1822 O O . TYR A 1 228 ? -13.325 -2.595 12.556 1.00 92.00 228 TYR A O 1
ATOM 1830 N N . THR A 1 229 ? -11.851 -3.161 10.961 1.00 88.69 229 THR A N 1
ATOM 1831 C CA . THR A 1 229 ? -11.469 -4.432 11.608 1.00 88.69 229 THR A CA 1
ATOM 1832 C C . THR A 1 229 ? -10.842 -4.223 12.990 1.00 88.69 229 THR A C 1
ATOM 1834 O O . THR A 1 229 ? -10.949 -5.080 13.864 1.00 88.69 229 THR A O 1
ATOM 1837 N N . THR A 1 230 ? -10.196 -3.071 13.214 1.00 88.12 230 THR A N 1
ATOM 1838 C CA . THR A 1 230 ? -9.631 -2.714 14.521 1.00 88.12 230 THR A CA 1
ATOM 1839 C C . THR A 1 230 ? -10.742 -2.380 15.513 1.00 88.12 230 THR A C 1
ATOM 1841 O O . THR A 1 230 ? -10.707 -2.890 16.629 1.00 88.12 230 THR A O 1
ATOM 1844 N N . LEU A 1 231 ? -11.747 -1.601 15.092 1.00 89.88 231 LEU A N 1
ATOM 1845 C CA . LEU A 1 231 ? -12.901 -1.237 15.923 1.00 89.88 231 LEU A CA 1
ATOM 1846 C C . LEU A 1 231 ? -13.795 -2.430 16.264 1.00 89.88 231 LEU A C 1
ATOM 1848 O O . LEU A 1 231 ? -14.136 -2.616 17.422 1.00 89.88 231 LEU A O 1
ATOM 1852 N N . ILE A 1 232 ? -14.118 -3.270 15.277 1.00 89.19 232 ILE A N 1
ATOM 1853 C CA . ILE A 1 232 ? -14.933 -4.487 15.462 1.00 89.19 232 ILE A CA 1
ATOM 1854 C C . ILE A 1 232 ? -14.165 -5.548 16.272 1.00 89.19 232 ILE A C 1
ATOM 1856 O O . ILE A 1 232 ? -14.716 -6.568 16.668 1.00 89.19 232 ILE A O 1
ATOM 1860 N N . GLN A 1 233 ? -12.873 -5.312 16.524 1.00 84.69 233 GLN A N 1
ATOM 1861 C CA . GLN A 1 233 ? -11.966 -6.234 17.195 1.00 84.69 233 GLN A CA 1
ATOM 1862 C C . GLN A 1 233 ? -11.885 -7.609 16.520 1.00 84.69 233 GLN A C 1
ATOM 1864 O O . GLN A 1 233 ? -11.378 -8.549 17.131 1.00 84.69 233 GLN A O 1
ATOM 1869 N N . GLU A 1 234 ? -12.232 -7.690 15.233 1.00 77.81 234 GLU A N 1
ATOM 1870 C CA . GLU A 1 234 ? -12.244 -8.917 14.438 1.00 77.81 234 GLU A CA 1
ATOM 1871 C C . GLU A 1 234 ? -10.920 -9.680 14.605 1.00 77.81 234 GLU A C 1
ATOM 1873 O O . GLU A 1 234 ? -9.819 -9.095 14.576 1.00 77.81 234 GLU A O 1
ATOM 1878 N N . GLN A 1 235 ? -11.025 -10.981 14.882 1.00 68.00 235 GLN A N 1
ATOM 1879 C CA . GLN A 1 235 ? -9.855 -11.830 15.057 1.00 68.00 235 GLN A CA 1
ATOM 1880 C C . GLN A 1 235 ? -9.138 -11.976 13.715 1.00 68.00 235 GLN A C 1
ATOM 1882 O O . GLN A 1 235 ? -9.747 -12.151 12.662 1.00 68.00 235 GLN A O 1
ATOM 1887 N N . ARG A 1 236 ? -7.809 -11.848 13.740 1.00 65.69 236 ARG A N 1
ATOM 1888 C CA . ARG A 1 236 ? -7.001 -12.042 12.536 1.00 65.69 236 ARG A CA 1
ATOM 1889 C C . ARG A 1 236 ? -6.893 -13.537 12.269 1.00 65.69 236 ARG A C 1
ATOM 1891 O O . ARG A 1 236 ? -6.558 -14.274 13.185 1.00 65.69 236 ARG A O 1
ATOM 1898 N N . LEU A 1 237 ? -7.048 -13.928 11.004 1.00 66.50 237 LEU A N 1
ATOM 1899 C CA . LEU A 1 237 ? -6.847 -15.307 10.536 1.00 66.50 237 LEU A CA 1
ATOM 1900 C C . LEU A 1 237 ? -5.474 -15.886 10.922 1.00 66.50 237 LEU A C 1
ATOM 1902 O O . LEU A 1 237 ? -5.341 -17.086 11.097 1.00 66.50 237 LEU A O 1
ATOM 1906 N N . LEU A 1 238 ? -4.442 -15.041 11.032 1.00 69.31 238 LEU A N 1
ATOM 1907 C CA . LEU A 1 238 ? -3.116 -15.436 11.504 1.00 69.31 238 LEU A CA 1
ATOM 1908 C C . LEU A 1 238 ? -2.741 -14.653 12.763 1.00 69.31 238 LEU A C 1
ATOM 1910 O O . LEU A 1 238 ? -2.889 -13.424 12.813 1.00 69.31 238 LEU A O 1
ATOM 1914 N N . SER A 1 239 ? -2.150 -15.357 13.733 1.00 76.69 239 SER A N 1
ATOM 1915 C CA . SER A 1 239 ? -1.496 -14.746 14.893 1.00 76.69 239 SER A CA 1
ATOM 1916 C C . SER A 1 239 ? -0.401 -13.767 14.455 1.00 76.69 239 SER A C 1
ATOM 1918 O O . SER A 1 239 ? 0.264 -13.974 13.439 1.00 76.69 239 SER A O 1
ATOM 1920 N N . LYS A 1 240 ? -0.150 -12.711 15.246 1.00 75.56 240 LYS A N 1
ATOM 1921 C CA . LYS A 1 240 ? 0.928 -11.736 14.973 1.00 75.56 240 LYS A CA 1
ATOM 1922 C C . LYS A 1 240 ? 2.287 -12.415 14.756 1.00 75.56 240 LYS A C 1
ATOM 1924 O O . LYS A 1 240 ? 3.044 -11.982 13.891 1.00 75.56 240 LYS A O 1
ATOM 1929 N N . LYS A 1 241 ? 2.565 -13.489 15.503 1.00 81.19 241 LYS A N 1
ATOM 1930 C CA . LYS A 1 241 ? 3.794 -14.287 15.371 1.00 81.19 241 LYS A CA 1
ATOM 1931 C C . LYS A 1 241 ? 3.885 -14.962 14.000 1.00 81.19 241 LYS A C 1
ATOM 1933 O O . LYS A 1 241 ? 4.918 -14.890 13.346 1.00 81.19 241 LYS A O 1
ATOM 1938 N N . ASP A 1 242 ? 2.786 -15.551 13.540 1.00 81.19 242 ASP A N 1
ATOM 1939 C CA . ASP A 1 242 ? 2.717 -16.227 12.242 1.00 81.19 242 ASP A CA 1
ATOM 1940 C C . ASP A 1 242 ? 2.761 -15.238 11.072 1.00 81.19 242 ASP A C 1
ATOM 1942 O O . ASP A 1 242 ? 3.313 -15.557 10.020 1.00 81.19 242 ASP A O 1
ATOM 1946 N N . GLN A 1 243 ? 2.229 -14.025 11.256 1.00 81.00 243 GLN A N 1
ATOM 1947 C CA . GLN A 1 243 ? 2.375 -12.938 10.284 1.00 81.00 243 GLN A CA 1
ATOM 1948 C C . GLN A 1 243 ? 3.842 -12.513 10.133 1.00 81.00 243 GLN A C 1
ATOM 1950 O O . GLN A 1 243 ? 4.325 -12.388 9.013 1.00 81.00 243 GLN A O 1
ATOM 1955 N N . GLN A 1 244 ? 4.562 -12.316 11.242 1.00 82.75 244 GLN A N 1
ATOM 1956 C CA . GLN A 1 244 ? 5.989 -11.968 11.207 1.00 82.75 244 GLN A CA 1
ATOM 1957 C C . GLN A 1 244 ? 6.834 -13.086 10.594 1.00 82.75 244 GLN A C 1
ATOM 1959 O O . GLN A 1 244 ? 7.683 -12.814 9.750 1.00 82.75 244 GLN A O 1
ATOM 1964 N N . LEU A 1 245 ? 6.562 -14.341 10.963 1.00 85.56 245 LEU A N 1
ATOM 1965 C CA . LEU A 1 245 ? 7.239 -15.499 10.383 1.00 85.56 245 LEU A CA 1
ATOM 1966 C C . LEU A 1 245 ? 7.053 -15.545 8.859 1.00 85.56 245 LEU A C 1
ATOM 1968 O O . LEU A 1 245 ? 8.025 -15.695 8.126 1.00 85.56 245 LEU A O 1
ATOM 1972 N N . PHE A 1 246 ? 5.820 -15.348 8.384 1.00 86.12 246 PHE A N 1
ATOM 1973 C CA . PHE A 1 246 ? 5.512 -15.307 6.956 1.00 86.12 246 PHE A CA 1
ATOM 1974 C C . PHE A 1 246 ? 6.276 -14.203 6.224 1.00 86.12 246 PHE A C 1
ATOM 1976 O O . PHE A 1 246 ? 6.867 -14.458 5.177 1.00 86.12 246 PHE A O 1
ATOM 1983 N N . ILE A 1 247 ? 6.289 -12.988 6.783 1.00 84.06 247 ILE A N 1
ATOM 1984 C CA . ILE A 1 247 ? 7.010 -11.847 6.204 1.00 84.06 247 ILE A CA 1
ATOM 1985 C C . ILE A 1 247 ? 8.502 -12.171 6.091 1.00 84.06 247 ILE A C 1
ATOM 1987 O O . ILE A 1 247 ? 9.077 -11.999 5.020 1.00 84.06 247 ILE A O 1
ATOM 1991 N N . ASN A 1 248 ? 9.113 -12.700 7.151 1.00 87.50 248 ASN A N 1
ATOM 1992 C CA . ASN A 1 248 ? 10.537 -13.032 7.153 1.00 87.50 248 ASN A CA 1
ATOM 1993 C C . ASN A 1 248 ? 10.872 -14.118 6.121 1.00 87.50 248 ASN A C 1
ATOM 1995 O O . ASN A 1 248 ? 11.817 -13.953 5.354 1.00 87.50 248 ASN A O 1
ATOM 1999 N N . ILE A 1 249 ? 10.074 -15.190 6.054 1.00 88.75 249 ILE A N 1
ATOM 2000 C CA . ILE A 1 249 ? 10.248 -16.255 5.051 1.00 88.75 249 ILE A CA 1
ATOM 2001 C C . ILE A 1 249 ? 10.134 -15.681 3.636 1.00 88.75 249 ILE A C 1
ATOM 2003 O O . ILE A 1 249 ? 10.941 -16.008 2.772 1.00 88.75 249 ILE A O 1
ATOM 2007 N N . SER A 1 250 ? 9.169 -14.789 3.412 1.00 86.94 250 SER A N 1
ATOM 2008 C CA . SER A 1 250 ? 8.951 -14.154 2.111 1.00 86.94 250 SER A CA 1
ATOM 2009 C C . SER A 1 250 ? 10.133 -13.282 1.692 1.00 86.94 250 SER A C 1
ATOM 2011 O O . SER A 1 250 ? 10.567 -13.352 0.545 1.00 86.94 250 SER A O 1
ATOM 2013 N N . ILE A 1 251 ? 10.685 -12.492 2.620 1.00 84.62 251 ILE A N 1
ATOM 2014 C CA . ILE A 1 251 ? 11.870 -11.661 2.368 1.00 84.62 251 ILE A CA 1
ATOM 2015 C C . ILE A 1 251 ? 13.060 -12.544 1.983 1.00 84.62 251 ILE A C 1
ATOM 2017 O O . ILE A 1 251 ? 13.698 -12.293 0.964 1.00 84.62 251 ILE A O 1
ATOM 2021 N N . ILE A 1 252 ? 13.325 -13.598 2.759 1.00 89.81 252 ILE A N 1
ATOM 2022 C CA . ILE A 1 252 ? 14.433 -14.530 2.505 1.00 89.81 252 ILE A CA 1
ATOM 2023 C C . ILE A 1 252 ? 14.270 -15.203 1.138 1.00 89.81 252 ILE A C 1
ATOM 2025 O O . ILE A 1 252 ? 15.218 -15.253 0.360 1.00 89.81 252 ILE A O 1
ATOM 2029 N N . TYR A 1 253 ? 13.062 -15.674 0.824 1.00 90.06 253 TYR A N 1
ATOM 2030 C CA . TYR A 1 253 ? 12.749 -16.325 -0.444 1.00 90.06 253 TYR A CA 1
ATOM 2031 C C . TYR A 1 253 ? 13.076 -15.438 -1.652 1.00 90.06 253 TYR A C 1
ATOM 2033 O O . TYR A 1 253 ? 13.804 -15.856 -2.553 1.00 90.06 253 TYR A O 1
ATOM 2041 N N . TRP A 1 254 ? 12.588 -14.193 -1.652 1.00 88.06 254 TRP A N 1
ATOM 2042 C CA . TRP A 1 254 ? 12.854 -13.258 -2.745 1.00 88.06 254 TRP A CA 1
ATOM 2043 C C . TRP A 1 254 ? 14.330 -12.884 -2.835 1.00 88.06 254 TRP A C 1
ATOM 2045 O O . TRP A 1 254 ? 14.861 -12.798 -3.939 1.00 88.06 254 TRP A O 1
ATOM 2055 N N . PHE A 1 255 ? 15.015 -12.730 -1.699 1.00 89.25 255 PHE A N 1
ATOM 2056 C CA . PHE A 1 255 ? 16.448 -12.445 -1.686 1.00 89.25 255 PHE A CA 1
ATOM 2057 C C . PHE A 1 255 ? 17.261 -13.571 -2.339 1.00 89.25 255 PHE A C 1
ATOM 2059 O O . PHE A 1 255 ? 18.146 -13.301 -3.149 1.00 89.25 255 PHE A O 1
ATOM 2066 N N . ILE A 1 256 ? 16.921 -14.832 -2.050 1.00 87.62 256 ILE A N 1
ATOM 2067 C CA . ILE A 1 256 ? 17.554 -16.003 -2.674 1.00 87.62 256 ILE A CA 1
ATOM 2068 C C . ILE A 1 256 ? 17.308 -16.001 -4.184 1.00 87.62 256 ILE A C 1
ATOM 2070 O O . ILE A 1 256 ? 18.264 -16.117 -4.946 1.00 87.62 256 ILE A O 1
ATOM 2074 N N . ILE A 1 257 ? 16.062 -15.806 -4.630 1.00 86.94 257 ILE A N 1
ATOM 2075 C CA . ILE A 1 257 ? 15.735 -15.768 -6.064 1.00 86.94 257 ILE A CA 1
ATOM 2076 C C . ILE A 1 257 ? 16.504 -14.669 -6.790 1.00 86.94 257 ILE A C 1
ATOM 2078 O O . ILE A 1 257 ? 17.108 -14.942 -7.826 1.00 86.94 257 ILE A O 1
ATOM 2082 N N . PHE A 1 258 ? 16.510 -13.447 -6.254 1.00 83.00 258 PHE A N 1
ATOM 2083 C CA . PHE A 1 258 ? 17.232 -12.331 -6.864 1.00 83.00 258 PHE A CA 1
ATOM 2084 C C . PHE A 1 258 ? 18.737 -12.581 -6.908 1.00 83.00 258 PHE A C 1
ATOM 2086 O O . PHE A 1 258 ? 19.367 -12.282 -7.917 1.00 83.00 258 PHE A O 1
ATOM 2093 N N . THR A 1 259 ? 19.304 -13.169 -5.854 1.00 84.81 259 THR A N 1
ATOM 2094 C CA . THR A 1 259 ? 20.732 -13.509 -5.810 1.00 84.81 259 THR A CA 1
ATOM 2095 C C . THR A 1 259 ? 21.070 -14.578 -6.849 1.00 84.81 259 THR A C 1
ATOM 2097 O O . THR A 1 259 ? 22.016 -14.410 -7.615 1.00 84.81 259 THR A O 1
ATOM 2100 N N . CYS A 1 260 ? 20.274 -15.649 -6.944 1.00 83.12 260 CYS A N 1
ATOM 2101 C CA . CYS A 1 260 ? 20.448 -16.681 -7.966 1.00 83.12 260 CYS A CA 1
ATOM 2102 C C . CYS A 1 260 ? 20.324 -16.103 -9.379 1.00 83.12 260 CYS A C 1
ATOM 2104 O O . CYS A 1 260 ? 21.168 -16.377 -10.228 1.00 83.12 260 CYS A O 1
ATOM 2106 N N . TRP A 1 261 ? 19.309 -15.272 -9.623 1.00 83.56 261 TRP A N 1
ATOM 2107 C CA . TRP A 1 261 ? 19.123 -14.588 -10.900 1.00 83.56 261 TRP A CA 1
ATOM 2108 C C . TRP A 1 261 ? 20.321 -13.695 -11.250 1.00 83.56 261 TRP A C 1
ATOM 2110 O O . TRP A 1 261 ? 20.861 -13.805 -12.348 1.00 83.56 261 TRP A O 1
ATOM 2120 N N . PHE A 1 262 ? 20.785 -12.871 -10.306 1.00 81.56 262 PHE A N 1
ATOM 2121 C CA . PHE A 1 262 ? 21.930 -11.982 -10.496 1.00 81.56 262 PHE A CA 1
ATOM 2122 C C . PHE A 1 262 ? 23.206 -12.757 -10.840 1.00 81.56 262 PHE A C 1
ATOM 2124 O O . PHE A 1 262 ? 23.924 -12.374 -11.763 1.00 81.56 262 PHE A O 1
ATOM 2131 N N . ILE A 1 263 ? 23.470 -13.873 -10.152 1.00 82.06 263 ILE A N 1
ATOM 2132 C CA . ILE A 1 263 ? 24.627 -14.736 -10.432 1.00 82.06 263 ILE A CA 1
ATOM 2133 C C . ILE A 1 263 ? 24.528 -15.344 -11.836 1.00 82.06 263 ILE A C 1
ATOM 2135 O O . ILE A 1 263 ? 25.512 -15.319 -12.573 1.00 82.06 263 ILE A O 1
ATOM 2139 N N . ILE A 1 264 ? 23.351 -15.846 -12.230 1.00 77.62 264 ILE A N 1
ATOM 2140 C CA . ILE A 1 264 ? 23.133 -16.434 -13.562 1.00 77.62 264 ILE A CA 1
ATOM 2141 C C . ILE A 1 264 ? 23.391 -15.397 -14.658 1.00 77.62 264 ILE A C 1
ATOM 2143 O O . ILE A 1 264 ? 24.119 -15.681 -15.605 1.00 77.62 264 ILE A O 1
ATOM 2147 N N . VAL A 1 265 ? 22.837 -14.190 -14.513 1.00 74.69 265 VAL A N 1
ATOM 2148 C CA . VAL A 1 265 ? 22.999 -13.115 -15.503 1.00 74.69 265 VAL A CA 1
ATOM 2149 C C . VAL A 1 265 ? 24.444 -12.615 -15.564 1.00 74.69 265 VAL A C 1
ATOM 2151 O O . VAL A 1 265 ? 24.955 -12.370 -16.654 1.00 74.69 265 VAL A O 1
ATOM 2154 N N . THR A 1 266 ? 25.111 -12.478 -14.415 1.00 78.12 266 THR A N 1
ATOM 2155 C CA . THR A 1 266 ? 26.458 -11.888 -14.334 1.00 78.12 266 THR A CA 1
ATOM 2156 C C . THR A 1 266 ? 27.551 -12.856 -14.783 1.00 78.12 266 THR A C 1
ATOM 2158 O O . THR A 1 266 ? 28.473 -12.448 -15.483 1.00 78.12 266 THR A O 1
ATOM 2161 N N . TYR A 1 267 ? 27.471 -14.133 -14.395 1.00 77.12 267 TYR A N 1
ATOM 2162 C CA . TYR A 1 267 ? 28.568 -15.089 -14.594 1.00 77.12 267 TYR A CA 1
ATOM 2163 C C . TYR A 1 267 ? 28.339 -16.087 -15.730 1.00 77.12 267 TYR A C 1
ATOM 2165 O O . TYR A 1 267 ? 29.311 -16.571 -16.303 1.00 77.12 267 TYR A O 1
ATOM 2173 N N . LEU A 1 268 ? 27.090 -16.392 -16.094 1.00 68.62 268 LEU A N 1
ATOM 2174 C CA . LEU A 1 268 ? 26.788 -17.282 -17.217 1.00 68.62 268 LEU A CA 1
ATOM 2175 C C . LEU A 1 268 ? 26.297 -16.480 -18.429 1.00 68.62 268 LEU A C 1
ATOM 2177 O O . LEU A 1 268 ? 25.213 -16.738 -18.953 1.00 68.62 268 LEU A O 1
ATOM 2181 N N . TYR A 1 269 ? 27.097 -15.498 -18.859 1.00 60.84 269 TYR A N 1
ATOM 2182 C CA . TYR A 1 269 ? 26.780 -14.547 -19.930 1.00 60.84 269 TYR A CA 1
ATOM 2183 C C . TYR A 1 269 ? 26.625 -15.247 -21.296 1.00 60.84 269 TYR A C 1
ATOM 2185 O O . TYR A 1 269 ? 27.516 -15.260 -22.141 1.00 60.84 269 TYR A O 1
ATOM 2193 N N . SER A 1 270 ? 25.469 -15.874 -21.499 1.00 66.62 270 SER A N 1
ATOM 2194 C CA . SER A 1 270 ? 25.010 -16.439 -22.762 1.00 66.62 270 SER A CA 1
ATOM 2195 C C . SER A 1 270 ? 23.715 -15.732 -23.153 1.00 66.62 270 SER A C 1
ATOM 2197 O O . SER A 1 270 ? 22.796 -15.571 -22.344 1.00 66.62 270 SER A O 1
ATOM 2199 N N . THR A 1 271 ? 23.623 -15.319 -24.417 1.00 62.91 271 THR A N 1
ATOM 2200 C CA . THR A 1 271 ? 22.438 -14.661 -24.996 1.00 62.91 271 THR A CA 1
ATOM 2201 C C . THR A 1 271 ? 21.168 -15.509 -24.875 1.00 62.91 271 THR A C 1
ATOM 2203 O O . THR A 1 271 ? 20.061 -14.970 -24.888 1.00 62.91 271 THR A O 1
ATOM 2206 N N . TRP A 1 272 ? 21.304 -16.830 -24.716 1.00 66.50 272 TRP A N 1
ATOM 2207 C CA . TRP A 1 272 ? 20.195 -17.746 -24.449 1.00 66.50 272 TRP A CA 1
ATOM 2208 C C . TRP A 1 272 ? 19.757 -17.728 -22.976 1.00 66.50 272 TRP A C 1
ATOM 2210 O O . TRP A 1 272 ? 18.560 -17.691 -22.696 1.00 66.50 272 TRP A O 1
ATOM 2220 N N . LEU A 1 273 ? 20.702 -17.670 -22.031 1.00 64.25 273 LEU A N 1
ATOM 2221 C CA . LEU A 1 273 ? 20.404 -17.608 -20.593 1.00 64.25 273 LEU A CA 1
ATOM 2222 C C . LEU A 1 273 ? 19.735 -16.291 -20.187 1.00 64.25 273 LEU A C 1
ATOM 2224 O O . LEU A 1 273 ? 18.831 -16.299 -19.352 1.00 64.25 273 LEU A O 1
ATOM 2228 N N . TYR A 1 274 ? 20.089 -15.177 -20.834 1.00 65.56 274 TYR A N 1
ATOM 2229 C CA . TYR A 1 274 ? 19.405 -13.900 -20.614 1.00 65.56 274 TYR A CA 1
ATOM 2230 C C . TYR A 1 274 ? 17.911 -13.971 -20.976 1.00 65.56 274 TYR A C 1
ATOM 2232 O O . TYR A 1 274 ? 17.077 -13.416 -20.266 1.00 65.56 274 TYR A O 1
ATOM 2240 N N . LYS A 1 275 ? 17.530 -14.732 -22.012 1.00 66.38 275 LYS A N 1
ATOM 2241 C CA . LYS A 1 275 ? 16.117 -14.927 -22.399 1.00 66.38 275 LYS A CA 1
ATOM 2242 C C . LYS A 1 275 ? 15.322 -15.783 -21.401 1.00 66.38 275 LYS A C 1
ATOM 2244 O O . LYS A 1 275 ? 14.097 -15.701 -21.373 1.00 66.38 275 LYS A O 1
ATOM 2249 N N . LEU A 1 276 ? 15.994 -16.573 -20.559 1.00 67.06 276 LEU A N 1
ATOM 2250 C CA . LEU A 1 276 ? 15.370 -17.392 -19.508 1.00 67.06 276 LEU A CA 1
ATOM 2251 C C . LEU A 1 276 ? 15.121 -16.633 -18.196 1.00 67.06 276 LEU A C 1
ATOM 2253 O O . LEU A 1 276 ? 14.443 -17.152 -17.309 1.00 67.06 276 LEU A O 1
ATOM 2257 N N . THR A 1 277 ? 15.605 -15.397 -18.074 1.00 70.12 277 THR A N 1
ATOM 2258 C CA . THR A 1 277 ? 15.456 -14.570 -16.865 1.00 70.12 277 THR A CA 1
ATOM 2259 C C . THR A 1 277 ? 13.998 -14.344 -16.462 1.00 70.12 277 THR A C 1
ATOM 2261 O O . THR A 1 277 ? 13.623 -14.615 -15.321 1.00 70.12 277 THR A O 1
ATOM 2264 N N . LEU A 1 278 ? 13.161 -13.900 -17.402 1.00 67.56 278 LEU A N 1
ATOM 2265 C CA . LEU A 1 278 ? 11.741 -13.645 -17.171 1.00 67.56 278 LEU A CA 1
ATOM 2266 C C . LEU A 1 278 ? 10.973 -14.936 -16.797 1.00 67.56 278 LEU A C 1
ATOM 2268 O O . LEU A 1 278 ? 10.278 -14.918 -15.778 1.00 67.56 278 LEU A O 1
ATOM 2272 N N . PRO A 1 279 ? 11.131 -16.077 -17.507 1.00 74.88 279 PRO A N 1
ATOM 2273 C CA . PRO A 1 279 ? 10.571 -17.363 -17.081 1.00 74.88 279 PRO A CA 1
ATOM 2274 C C . PRO A 1 279 ? 10.951 -17.784 -15.657 1.00 74.88 279 PRO A C 1
ATOM 2276 O O . PRO A 1 279 ? 10.082 -18.227 -14.911 1.00 74.88 279 PRO A O 1
ATOM 2279 N N . ILE A 1 280 ? 12.220 -17.630 -15.258 1.00 74.50 280 ILE A N 1
ATOM 2280 C CA . ILE A 1 280 ? 12.696 -18.007 -13.914 1.00 74.50 280 ILE A CA 1
ATOM 2281 C C . ILE A 1 280 ? 12.008 -17.161 -12.837 1.00 74.50 280 ILE A C 1
ATOM 2283 O O . ILE A 1 280 ? 11.539 -17.699 -11.832 1.00 74.50 280 ILE A O 1
ATOM 2287 N N . ILE A 1 281 ? 11.901 -15.848 -13.056 1.00 77.06 281 ILE A N 1
ATOM 2288 C CA . ILE A 1 281 ? 11.241 -14.935 -12.115 1.00 77.06 281 ILE A CA 1
ATOM 2289 C C . ILE A 1 281 ? 9.741 -15.244 -12.018 1.00 77.06 281 ILE A C 1
ATOM 2291 O O . ILE A 1 281 ? 9.198 -15.309 -10.914 1.00 77.06 281 ILE A O 1
ATOM 2295 N N . LEU A 1 282 ? 9.075 -15.495 -13.150 1.00 74.75 282 LEU A N 1
ATOM 2296 C CA . LEU A 1 282 ? 7.660 -15.876 -13.181 1.00 74.75 282 LEU A CA 1
ATOM 2297 C C . LEU A 1 282 ? 7.415 -17.218 -12.480 1.00 74.75 282 LEU A C 1
ATOM 2299 O O . LEU A 1 282 ? 6.470 -17.341 -11.704 1.00 74.75 282 LEU A O 1
ATOM 2303 N N . PHE A 1 283 ? 8.278 -18.210 -12.698 1.00 80.81 283 PHE A N 1
ATOM 2304 C CA . PHE A 1 283 ? 8.176 -19.511 -12.040 1.00 80.81 283 PHE A CA 1
ATOM 2305 C C . PHE A 1 283 ? 8.379 -19.398 -10.523 1.00 80.81 283 PHE A C 1
ATOM 2307 O O . PHE A 1 283 ? 7.598 -19.952 -9.747 1.00 80.81 283 PHE A O 1
ATOM 2314 N N . GLY A 1 284 ? 9.359 -18.598 -10.089 1.00 82.81 284 GLY A N 1
ATOM 2315 C CA . GLY A 1 284 ? 9.536 -18.237 -8.683 1.00 82.81 284 GLY A CA 1
ATOM 2316 C C . GLY A 1 284 ? 8.300 -17.550 -8.093 1.00 82.81 284 GLY A C 1
ATOM 2317 O O . GLY A 1 284 ? 7.819 -17.913 -7.022 1.00 82.81 284 GLY A O 1
ATOM 2318 N N . PHE A 1 285 ? 7.699 -16.614 -8.826 1.00 82.56 285 PHE A N 1
ATOM 2319 C CA . PHE A 1 285 ? 6.466 -15.959 -8.393 1.00 82.56 285 PHE A CA 1
ATOM 2320 C C . PHE A 1 285 ? 5.304 -16.951 -8.213 1.00 82.56 285 PHE A C 1
ATOM 2322 O O . PHE A 1 285 ? 4.587 -16.887 -7.214 1.00 82.56 285 PHE A O 1
ATOM 2329 N N . ILE A 1 286 ? 5.140 -17.909 -9.131 1.00 83.31 286 ILE A N 1
ATOM 2330 C CA . ILE A 1 286 ? 4.109 -18.955 -9.036 1.00 83.31 286 ILE A CA 1
ATOM 2331 C C . ILE A 1 286 ? 4.336 -19.836 -7.800 1.00 83.31 286 ILE A C 1
ATOM 2333 O O . ILE A 1 286 ? 3.400 -20.053 -7.027 1.00 83.31 286 ILE A O 1
ATOM 2337 N N . ILE A 1 287 ? 5.570 -20.296 -7.563 1.00 85.19 287 ILE A N 1
ATOM 2338 C CA . ILE A 1 287 ? 5.917 -21.085 -6.368 1.00 85.19 287 ILE A CA 1
ATOM 2339 C C . ILE A 1 287 ? 5.587 -20.302 -5.095 1.00 85.19 287 ILE A C 1
ATOM 2341 O O . ILE A 1 287 ? 4.990 -20.847 -4.164 1.00 85.19 287 ILE A O 1
ATOM 2345 N N . TYR A 1 288 ? 5.927 -19.015 -5.060 1.00 88.25 288 TYR A N 1
ATOM 2346 C CA . TYR A 1 288 ? 5.628 -18.144 -3.931 1.00 88.25 288 TYR A CA 1
ATOM 2347 C C . TYR A 1 288 ? 4.121 -17.996 -3.674 1.00 88.25 288 TYR A C 1
ATOM 2349 O O . TYR A 1 288 ? 3.683 -18.034 -2.520 1.00 88.25 288 TYR A O 1
ATOM 2357 N N . LEU A 1 289 ? 3.308 -17.861 -4.728 1.00 84.56 289 LEU A N 1
ATOM 2358 C CA . LEU A 1 289 ? 1.849 -17.800 -4.605 1.00 84.56 289 LEU A CA 1
ATOM 2359 C C . LEU A 1 289 ? 1.270 -19.100 -4.042 1.00 84.56 289 LEU A C 1
ATOM 2361 O O . LEU A 1 289 ? 0.436 -19.053 -3.135 1.00 84.56 289 LEU A O 1
ATOM 2365 N N . ILE A 1 290 ? 1.746 -20.248 -4.529 1.00 85.25 290 ILE A N 1
ATOM 2366 C CA . ILE A 1 290 ? 1.335 -21.568 -4.038 1.00 85.25 290 ILE A CA 1
ATOM 2367 C C . ILE A 1 290 ? 1.702 -21.717 -2.558 1.00 85.25 290 ILE A C 1
ATOM 2369 O O . ILE A 1 290 ? 0.845 -22.056 -1.739 1.00 85.25 290 ILE A O 1
ATOM 2373 N N . PHE A 1 291 ? 2.947 -21.398 -2.189 1.00 89.12 291 PHE A N 1
ATOM 2374 C CA . PHE A 1 291 ? 3.401 -21.411 -0.797 1.00 89.12 291 PHE A CA 1
ATOM 2375 C C . PHE A 1 291 ? 2.526 -20.522 0.092 1.00 89.12 291 PHE A C 1
ATOM 2377 O O . PHE A 1 291 ? 2.088 -20.945 1.162 1.00 89.12 291 PHE A O 1
ATOM 2384 N N . THR A 1 292 ? 2.234 -19.303 -0.364 1.00 85.56 292 THR A N 1
ATOM 2385 C CA . THR A 1 292 ? 1.406 -18.341 0.369 1.00 85.56 292 THR A CA 1
ATOM 2386 C C . THR A 1 292 ? 0.001 -18.884 0.605 1.00 85.56 292 THR A C 1
ATOM 2388 O O . THR A 1 292 ? -0.507 -18.814 1.725 1.00 85.56 292 THR A O 1
ATOM 2391 N N . TRP A 1 293 ? -0.616 -19.461 -0.427 1.00 83.88 293 TRP A N 1
ATOM 2392 C CA . TRP A 1 293 ? -1.945 -20.053 -0.330 1.00 83.88 293 TRP A CA 1
ATOM 2393 C C . TRP A 1 293 ? -1.981 -21.201 0.688 1.00 83.88 293 TRP A C 1
ATOM 2395 O O . TRP A 1 293 ? -2.789 -21.165 1.619 1.00 83.88 293 TRP A O 1
ATOM 2405 N N . PHE A 1 294 ? -1.043 -22.151 0.595 1.00 85.12 294 PHE A N 1
ATOM 2406 C CA . PHE A 1 294 ? -0.939 -23.266 1.542 1.00 85.12 294 PHE A CA 1
ATOM 2407 C C . PHE A 1 294 ? -0.663 -22.804 2.976 1.00 85.12 294 PHE A C 1
ATOM 2409 O O . PHE A 1 294 ? -1.266 -23.315 3.924 1.00 85.12 294 PHE A O 1
ATOM 2416 N N . TYR A 1 295 ? 0.238 -21.835 3.155 1.00 85.12 295 TYR A N 1
ATOM 2417 C CA . TYR A 1 295 ? 0.582 -21.303 4.471 1.00 85.12 295 TYR A CA 1
ATOM 2418 C C . TYR A 1 295 ? -0.634 -20.671 5.156 1.00 85.12 295 TYR A C 1
ATOM 2420 O O . TYR A 1 295 ? -0.901 -20.948 6.328 1.00 85.12 295 TYR A O 1
ATOM 2428 N N . ILE A 1 296 ? -1.399 -19.863 4.414 1.00 81.94 296 ILE A N 1
ATOM 2429 C CA . ILE A 1 296 ? -2.612 -19.220 4.924 1.00 81.94 296 ILE A CA 1
ATOM 2430 C C . ILE A 1 296 ? -3.676 -20.268 5.246 1.00 81.94 296 ILE A C 1
ATOM 2432 O O . ILE A 1 296 ? -4.230 -20.232 6.342 1.00 81.94 296 ILE A O 1
ATOM 2436 N N . GLN A 1 297 ? -3.933 -21.223 4.347 1.00 80.25 297 GLN A N 1
ATOM 2437 C CA . GLN A 1 297 ? -4.956 -22.250 4.554 1.00 80.25 297 GLN A CA 1
ATOM 2438 C C . GLN A 1 297 ? -4.663 -23.104 5.797 1.00 80.25 297 GLN A C 1
ATOM 2440 O O . GLN A 1 297 ? -5.537 -23.296 6.640 1.00 80.25 297 GLN A O 1
ATOM 2445 N N . LYS A 1 298 ? -3.413 -23.555 5.961 1.00 79.88 298 LYS A N 1
ATOM 2446 C CA . LYS A 1 298 ? -2.990 -24.392 7.095 1.00 79.88 298 LYS A CA 1
ATOM 2447 C C . LYS A 1 298 ? -3.077 -23.667 8.439 1.00 79.88 298 LYS A C 1
ATOM 2449 O O . LYS A 1 298 ? -3.269 -24.305 9.471 1.00 79.88 298 LYS A O 1
ATOM 2454 N N . LYS A 1 299 ? -2.883 -22.346 8.444 1.00 77.44 299 LYS A N 1
ATOM 2455 C CA . LYS A 1 299 ? -2.953 -21.525 9.659 1.00 77.44 299 LYS A CA 1
ATOM 2456 C C . LYS A 1 299 ? -4.356 -21.011 9.960 1.00 77.44 299 LYS A C 1
ATOM 2458 O O . LYS A 1 299 ? -4.651 -20.832 11.128 1.00 77.44 299 LYS A O 1
ATOM 2463 N N . ALA A 1 300 ? -5.209 -20.836 8.953 1.00 64.06 300 ALA A N 1
ATOM 2464 C CA . ALA A 1 300 ? -6.605 -20.439 9.133 1.00 64.06 300 ALA A CA 1
ATOM 2465 C C . ALA A 1 300 ? -7.495 -21.559 9.710 1.00 64.06 300 ALA A C 1
ATOM 2467 O O . ALA A 1 300 ? -8.584 -21.276 10.194 1.00 64.06 300 ALA A O 1
ATOM 2468 N N . GLN A 1 301 ? -7.054 -22.821 9.642 1.00 57.84 301 GLN A N 1
ATOM 2469 C CA . GLN A 1 301 ? -7.756 -23.987 10.199 1.00 57.84 301 GLN A CA 1
ATOM 2470 C C . GLN A 1 301 ? -7.360 -24.326 11.652 1.00 57.84 301 GLN A C 1
ATOM 2472 O O . GLN A 1 301 ? -7.868 -25.304 12.197 1.00 57.84 301 GLN A O 1
ATOM 2477 N N . LYS A 1 302 ? -6.437 -23.572 12.261 1.00 49.12 302 LYS A N 1
ATOM 2478 C CA . LYS A 1 302 ? -6.001 -23.732 13.658 1.00 49.12 302 LYS A CA 1
ATOM 2479 C C . LYS A 1 302 ? -6.538 -22.606 14.523 1.00 49.12 302 LYS A C 1
ATOM 2481 O O . LYS A 1 302 ? -6.820 -22.902 15.701 1.00 49.12 302 LYS A O 1
#

Foldseek 3Di:
DPDDPVVVVCCVVVVDPDDPVVLVVVCVVVVHDSCCVVVVNDDDPPPPPPPPPDPPPVQQAADDPVNLVLLLVLLLVLLLLLLQLLLLLLLLVLQLLQVVLVCVVVVPPDDNVVSVVSSVVSNVVSVVSNVVSVVSCVVVVCLQVVRHDYDPVRLVVLVVVLVVLCVVLVVLLVQLVVLLVVLVVLCVVVVVVVPDPSCNSNSVSSSSNSNSSSSSSVSSSVSSNVSSCSNNVPDDLADPVLVVVLVVVVVVLVVVLVVVLCCCVPPVVDPVSVVCSVVSVVVSVVVNVVVVVVSSVVSSVD

pLDDT: mean 83.06, std 13.57, range [35.75, 97.25]

InterPro domains:
  IPR001387 Cro/C1-type, helix-turn-helix domain [PF01381] (2-37)
  IPR001387 Cro/C1-type, helix-turn-helix domain [PS50943] (1-37)
  IPR001387 Cro/C1-type, helix-turn-helix domain [cd00093] (1-37)
  IPR010982 Lambda repressor-like, DNA-binding domain superfamily [G3DSA:1.10.260.40] (1-40)
  IPR010982 Lambda repressor-like, DNA-binding domain superfamily [SSF47413] (1-39)